Protein AF-A0A9W6T4C1-F1 (afdb_monomer)

Radius of gyration: 20.3 Å; Cα contacts (8 Å, |Δi|>4): 209; chains: 1; bounding box: 48×30×55 Å

Foldseek 3Di:
DDDDPFLLVDLCSLQPVLLLCLLQLVLVVNLVSLVRRPLVVCCVVWVLVSVLSVLVNVLSVPQDPPVQQVDVVVVVVSLVSLVVSLVSLVPGDTPPVSSSVSSSLSSCLQNQVLVSLLVRDPALVSSLSSNCSNVGVYLVCSVVSSVVSCVSHPQDDLQDDPSNLVVCVSVLVPVSSLVSVCVVPVVVSVVVVVVCVVVVSVVD

InterPro domains:
  IPR011502 Nucleoporin Nup85-like [PF07575] (3-202)
  IPR011502 Nucleoporin Nup85-like [PTHR13373] (4-198)

Sequence (204 aa):
MGTSEHPYENFLFWSTYMKKLILRGFFDQATSSLDQSNYNLLKDEDPILFHLIDDFKLLLQNYNISGFSKNNRDFLLWKQTMVKLRDAAVIAECKNKAIATELYELICIASGYSSKIHEHSSSWYECFLAEYLYGLPSPELIDEYIKKALVYYNNPTPETTWEAACLDLFQGKYLTMISTLEYLDPSISAFIAILVEASGLLDK

pLDDT: mean 91.16, std 9.76, range [44.0, 98.44]

Solvent-accessible surface area (backbone atoms only — not comparable to full-atom values): 11223 Å² total; per-residue (Å²): 132,86,80,54,96,35,53,65,77,33,65,60,42,45,71,46,53,44,44,54,24,61,38,68,67,36,39,70,58,44,44,51,50,50,67,73,21,54,52,71,64,27,56,80,78,30,48,64,49,32,49,53,52,51,55,52,41,54,53,46,74,65,60,49,71,80,52,29,60,75,35,61,66,61,40,51,54,52,42,52,52,38,42,52,51,37,61,50,52,75,75,54,88,45,80,60,53,70,57,53,51,40,51,43,52,48,36,37,35,63,39,36,39,60,73,50,37,56,74,71,37,91,46,41,67,43,29,22,46,30,44,35,74,29,62,59,54,44,80,90,46,48,67,57,35,47,54,57,22,49,73,81,28,80,75,66,59,87,86,78,47,73,62,32,35,50,52,25,52,77,70,67,36,54,69,62,24,40,55,54,36,34,76,76,38,53,70,62,21,54,55,48,51,52,51,41,46,76,67,56,69,70,83,113

Structure (mmCIF, N/CA/C/O backbone):
data_AF-A0A9W6T4C1-F1
#
_entry.id   AF-A0A9W6T4C1-F1
#
loop_
_atom_site.group_PDB
_atom_site.id
_atom_site.type_symbol
_atom_site.label_atom_id
_atom_site.label_alt_id
_atom_site.label_comp_id
_atom_site.label_asym_id
_atom_site.label_entity_id
_atom_site.label_seq_id
_atom_site.pdbx_PDB_ins_code
_atom_site.Cartn_x
_atom_site.Cartn_y
_atom_site.Cartn_z
_atom_site.occupancy
_atom_site.B_iso_or_equiv
_atom_site.auth_seq_id
_atom_site.auth_comp_id
_atom_site.auth_asym_id
_atom_site.auth_atom_id
_atom_site.pdbx_PDB_model_num
ATOM 1 N N . MET A 1 1 ? 3.728 -16.497 23.064 1.00 44.00 1 MET A N 1
ATOM 2 C CA . MET A 1 1 ? 2.875 -15.526 22.348 1.00 44.00 1 MET A CA 1
ATOM 3 C C . MET A 1 1 ? 1.482 -16.115 22.326 1.00 44.00 1 MET A C 1
ATOM 5 O O . MET A 1 1 ? 1.331 -17.207 21.799 1.00 44.00 1 MET A O 1
ATOM 9 N N . GLY A 1 2 ? 0.536 -15.496 23.033 1.00 45.59 2 GLY A N 1
ATOM 10 C CA . GLY A 1 2 ? -0.816 -16.035 23.174 1.00 45.59 2 GLY A CA 1
ATOM 11 C C . GLY A 1 2 ? -1.537 -16.004 21.833 1.00 45.59 2 GLY A C 1
ATOM 12 O O . GLY A 1 2 ? -1.602 -14.958 21.194 1.00 45.59 2 GLY A O 1
ATOM 13 N N . THR A 1 3 ? -2.027 -17.152 21.391 1.00 48.91 3 THR A N 1
ATOM 14 C CA . THR A 1 3 ? -3.010 -17.241 20.314 1.00 48.91 3 THR A CA 1
ATOM 15 C C . THR A 1 3 ? -4.316 -16.683 20.869 1.00 48.91 3 THR A C 1
ATOM 17 O O . THR A 1 3 ? -4.958 -17.358 21.673 1.00 48.91 3 THR A O 1
ATOM 20 N N . SER A 1 4 ? -4.669 -15.439 20.529 1.00 62.31 4 SER A N 1
ATOM 21 C CA . SER A 1 4 ? -6.034 -14.967 20.769 1.00 62.31 4 SER A CA 1
ATOM 22 C C . SER A 1 4 ? -6.994 -15.862 19.991 1.00 62.31 4 SER A C 1
ATOM 24 O O . SER A 1 4 ? -6.660 -16.350 18.907 1.00 62.31 4 SER A O 1
ATOM 26 N N . GLU A 1 5 ? -8.168 -16.109 20.559 1.00 77.19 5 GLU A N 1
ATOM 27 C CA . GLU A 1 5 ? -9.191 -16.951 19.933 1.00 77.19 5 GLU A CA 1
ATOM 28 C C . GLU A 1 5 ? -9.699 -16.316 18.625 1.00 77.19 5 GLU A C 1
ATOM 30 O O . GLU A 1 5 ? -10.114 -17.013 17.695 1.00 77.19 5 GLU A O 1
ATOM 35 N N . HIS A 1 6 ? -9.568 -14.988 18.511 1.00 85.75 6 HIS A N 1
ATOM 36 C CA . HIS A 1 6 ? -9.925 -14.214 17.329 1.00 85.75 6 HIS A CA 1
ATOM 37 C C . HIS A 1 6 ? -8.729 -13.414 16.786 1.00 85.75 6 HIS A C 1
ATOM 39 O O . HIS A 1 6 ? -8.103 -12.659 17.539 1.00 85.75 6 HIS A O 1
ATOM 45 N N . PRO A 1 7 ? -8.395 -13.525 15.482 1.00 90.06 7 PRO A N 1
ATOM 46 C CA . PRO A 1 7 ? -7.258 -12.818 14.893 1.00 90.06 7 PRO A CA 1
ATOM 47 C C . PRO A 1 7 ? -7.271 -11.297 15.091 1.00 90.06 7 PRO A C 1
ATOM 49 O O . PRO A 1 7 ? -6.203 -10.724 15.287 1.00 90.06 7 PRO A O 1
ATOM 52 N N . TYR A 1 8 ? -8.443 -10.644 15.097 1.00 92.31 8 TYR A N 1
ATOM 53 C CA . TYR A 1 8 ? -8.527 -9.185 15.260 1.00 92.31 8 TYR A CA 1
ATOM 54 C C . TYR A 1 8 ? -8.068 -8.705 16.645 1.00 92.31 8 TYR A C 1
ATOM 56 O O . TYR A 1 8 ? -7.686 -7.549 16.795 1.00 92.31 8 TYR A O 1
ATOM 64 N N . GLU A 1 9 ? -8.082 -9.560 17.664 1.00 92.00 9 GLU A N 1
ATOM 65 C CA . GLU A 1 9 ? -7.597 -9.203 19.002 1.00 92.00 9 GLU A CA 1
ATOM 66 C C . GLU A 1 9 ? -6.067 -9.213 19.077 1.00 92.00 9 GLU A C 1
ATOM 68 O O . GLU A 1 9 ? -5.467 -8.614 19.972 1.00 92.00 9 GLU A O 1
ATOM 73 N N . ASN A 1 10 ? -5.413 -9.892 18.132 1.00 93.00 10 ASN A N 1
ATOM 74 C CA . ASN A 1 10 ? -3.968 -9.987 18.098 1.00 93.00 10 ASN A CA 1
ATOM 75 C C . ASN A 1 10 ? -3.364 -8.704 17.523 1.00 93.00 10 ASN A C 1
ATOM 77 O O . ASN A 1 10 ? -3.57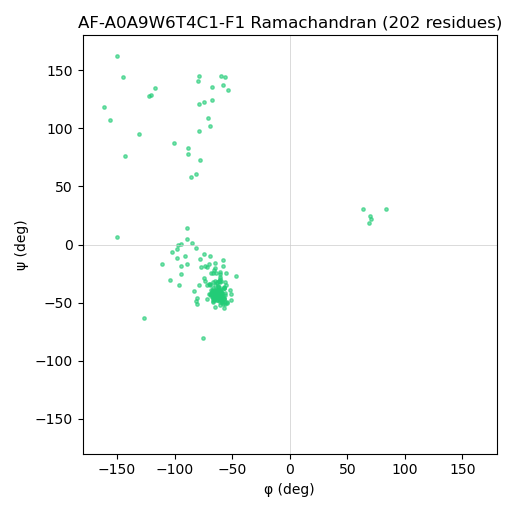1 -8.358 16.363 1.00 93.00 10 ASN A O 1
ATOM 81 N N . PHE A 1 11 ? -2.515 -8.042 18.302 1.00 92.00 11 PHE A N 1
ATOM 82 C CA . PHE A 1 11 ? -1.783 -6.860 17.856 1.00 92.00 11 PHE A CA 1
ATOM 83 C C . PHE A 1 11 ? -1.024 -7.068 16.531 1.00 92.00 11 PHE A C 1
ATOM 85 O O . PHE A 1 11 ? -1.017 -6.175 15.688 1.00 92.00 11 PHE A O 1
ATOM 92 N N . LEU A 1 12 ? -0.410 -8.240 16.315 1.00 93.94 12 LEU A N 1
ATOM 93 C CA . LEU A 1 12 ? 0.374 -8.541 15.105 1.00 93.94 12 LEU A CA 1
ATOM 94 C C . LEU A 1 12 ? -0.482 -8.647 13.839 1.00 93.94 12 LEU A C 1
ATOM 96 O O . LEU A 1 12 ? 0.033 -8.432 12.736 1.00 93.94 12 LEU A O 1
ATOM 100 N N . PHE A 1 13 ? -1.774 -8.955 13.989 1.00 96.44 13 PHE A N 1
ATOM 101 C CA . PHE A 1 13 ? -2.717 -8.950 12.876 1.00 96.44 13 PHE A CA 1
ATOM 102 C C . PHE A 1 13 ? -2.761 -7.558 12.246 1.00 96.44 13 PHE A C 1
ATOM 104 O O . PHE A 1 13 ? -2.554 -7.419 11.045 1.00 96.44 13 PHE A O 1
ATOM 111 N N . TRP A 1 14 ? -2.913 -6.516 13.061 1.00 96.69 14 TRP A N 1
ATOM 112 C CA . TRP A 1 14 ? -2.977 -5.141 12.578 1.00 96.69 14 TRP A CA 1
ATOM 113 C C . TRP A 1 14 ? -1.599 -4.555 12.285 1.00 96.69 14 TRP A C 1
ATOM 115 O O . TRP A 1 14 ? -1.356 -4.059 11.185 1.00 96.69 14 TRP A O 1
ATOM 125 N N . SER A 1 15 ? -0.682 -4.649 13.250 1.00 94.06 15 SER A N 1
ATOM 126 C CA . SER A 1 15 ? 0.587 -3.918 13.223 1.00 94.06 15 SER A CA 1
ATOM 127 C C . SER A 1 15 ? 1.587 -4.439 12.201 1.00 94.06 15 SER A C 1
ATOM 129 O O . SER A 1 15 ? 2.511 -3.717 11.838 1.00 94.06 15 SER A O 1
ATOM 131 N N . THR A 1 16 ? 1.419 -5.679 11.736 1.00 95.06 16 THR A N 1
ATOM 132 C CA . THR A 1 16 ? 2.327 -6.314 10.775 1.00 95.06 16 THR A CA 1
ATOM 133 C C . THR A 1 16 ? 1.566 -6.834 9.567 1.00 95.06 16 THR A C 1
ATOM 135 O O . THR A 1 16 ? 1.792 -6.374 8.449 1.00 95.06 16 THR A O 1
ATOM 138 N N . TYR A 1 17 ? 0.661 -7.792 9.776 1.00 97.19 17 TYR A N 1
ATOM 139 C CA . TYR A 1 17 ? 0.045 -8.530 8.677 1.00 97.19 17 TYR A CA 1
ATOM 140 C C . TYR A 1 17 ? -0.820 -7.627 7.788 1.00 97.19 17 TYR A C 1
ATOM 142 O O . TYR A 1 17 ? -0.555 -7.514 6.590 1.00 97.19 17 TYR A O 1
ATOM 150 N N . MET A 1 18 ? -1.775 -6.901 8.372 1.00 97.94 18 MET A N 1
ATOM 151 C CA . MET A 1 18 ? -2.634 -5.978 7.631 1.00 97.94 18 MET A CA 1
ATOM 152 C C . MET A 1 18 ? -1.826 -4.848 6.990 1.00 97.94 18 MET A C 1
ATOM 154 O O . MET A 1 18 ? -2.021 -4.580 5.807 1.00 97.94 18 MET A O 1
ATOM 158 N N . LYS A 1 19 ? -0.855 -4.244 7.695 1.00 96.69 19 LYS A N 1
ATOM 159 C CA . LYS A 1 19 ? -0.009 -3.183 7.110 1.00 96.69 19 LYS A CA 1
ATOM 160 C C . LYS A 1 19 ? 0.700 -3.653 5.843 1.00 96.69 19 LYS A C 1
ATOM 162 O O . LYS A 1 19 ? 0.701 -2.928 4.852 1.00 96.69 19 LYS A O 1
ATOM 167 N N . LYS A 1 20 ? 1.229 -4.882 5.827 1.00 97.12 20 LYS A N 1
ATOM 168 C CA . LYS A 1 20 ? 1.863 -5.454 4.629 1.00 97.12 20 LYS A CA 1
ATOM 169 C C . LYS A 1 20 ? 0.891 -5.674 3.480 1.00 97.12 20 LYS A C 1
ATOM 171 O O . LYS A 1 20 ? 1.255 -5.398 2.340 1.00 97.12 20 LYS A O 1
ATOM 176 N N . LEU A 1 21 ? -0.328 -6.137 3.751 1.00 98.00 21 LEU A N 1
ATOM 177 C CA . LEU A 1 21 ? -1.333 -6.290 2.698 1.00 98.00 21 LEU A CA 1
ATOM 178 C C . LEU A 1 21 ? -1.722 -4.935 2.098 1.00 98.00 21 LEU A C 1
ATOM 180 O O . LEU A 1 21 ? -1.741 -4.792 0.879 1.00 98.00 21 LEU A O 1
ATOM 184 N N . ILE A 1 22 ? -1.954 -3.929 2.946 1.00 97.81 22 ILE A N 1
ATOM 185 C CA . ILE A 1 22 ? -2.331 -2.580 2.512 1.00 97.81 22 ILE A CA 1
ATOM 186 C C . ILE A 1 22 ? -1.196 -1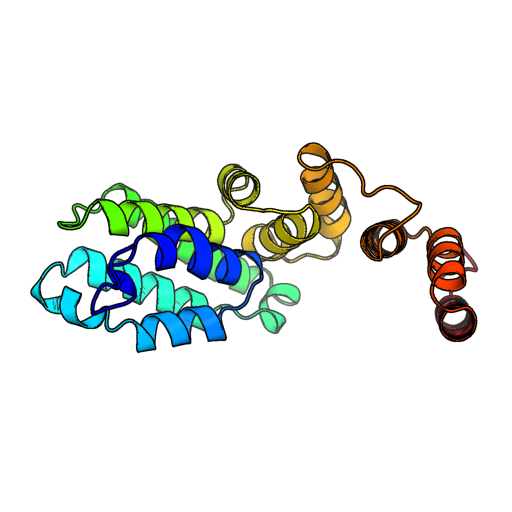.914 1.729 1.00 97.81 22 ILE A C 1
ATOM 188 O O . ILE A 1 22 ? -1.429 -1.427 0.627 1.00 97.81 22 ILE A O 1
ATOM 192 N N . LEU A 1 23 ? 0.046 -1.935 2.213 1.00 97.31 23 LEU A N 1
ATOM 193 C CA . LEU A 1 23 ? 1.175 -1.329 1.491 1.00 97.31 23 LEU A CA 1
ATOM 194 C C . LEU A 1 23 ? 1.410 -1.958 0.107 1.00 97.31 23 LEU A C 1
ATOM 196 O O . LEU A 1 23 ? 1.856 -1.277 -0.811 1.00 97.31 23 LEU A O 1
ATOM 200 N N . ARG A 1 24 ? 1.085 -3.246 -0.055 1.00 96.81 24 ARG A N 1
ATOM 201 C CA . ARG A 1 24 ? 1.288 -3.997 -1.305 1.00 96.81 24 ARG A CA 1
ATOM 202 C C . ARG A 1 24 ? 0.065 -4.033 -2.222 1.00 96.81 24 ARG A C 1
ATOM 204 O O . ARG A 1 24 ? 0.129 -4.660 -3.274 1.00 96.81 24 ARG A O 1
ATOM 211 N N . GLY A 1 25 ? -1.040 -3.395 -1.834 1.00 96.19 25 GLY A N 1
ATOM 212 C CA . GLY A 1 25 ? -2.280 -3.387 -2.616 1.00 96.19 25 GLY A CA 1
ATOM 213 C C . GLY A 1 25 ? -3.019 -4.731 -2.651 1.00 96.19 25 GLY A C 1
ATOM 214 O O . GLY A 1 25 ? -3.821 -4.973 -3.549 1.00 96.19 25 GLY A O 1
ATOM 215 N N . PHE A 1 26 ? -2.772 -5.617 -1.683 1.00 97.25 26 PHE A N 1
ATOM 216 C CA . PHE A 1 26 ? 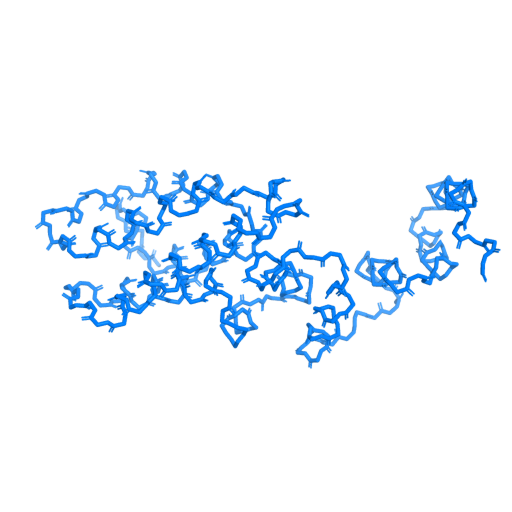-3.459 -6.906 -1.539 1.00 97.25 26 PHE A CA 1
ATOM 217 C C . PHE A 1 26 ? -4.817 -6.737 -0.843 1.00 97.25 26 PHE A C 1
ATOM 219 O O . PHE A 1 26 ? -5.053 -7.252 0.252 1.00 97.25 26 PHE A O 1
ATOM 226 N N . PHE A 1 27 ? -5.704 -5.959 -1.470 1.00 96.69 27 PHE A N 1
ATOM 227 C CA . PHE A 1 27 ? -6.997 -5.561 -0.905 1.00 96.69 27 PHE A CA 1
ATOM 228 C C . PHE A 1 27 ? -7.965 -6.733 -0.732 1.00 96.69 27 PHE A C 1
ATOM 230 O O . PHE A 1 27 ? -8.630 -6.828 0.300 1.00 96.69 27 PHE A O 1
ATOM 237 N N . ASP A 1 28 ? -7.996 -7.668 -1.679 1.00 96.75 28 ASP A N 1
ATOM 238 C CA . ASP A 1 28 ? -8.843 -8.862 -1.590 1.00 96.75 28 ASP A CA 1
ATOM 239 C C . ASP A 1 28 ? -8.430 -9.746 -0.409 1.00 96.75 28 ASP A C 1
ATOM 241 O O . ASP A 1 28 ? -9.269 -10.225 0.355 1.00 96.75 28 ASP A O 1
ATOM 245 N N . GLN A 1 29 ? -7.122 -9.915 -0.203 1.00 97.75 29 GLN A N 1
ATOM 246 C CA . GLN A 1 29 ? -6.586 -10.647 0.939 1.00 97.75 29 GLN A CA 1
ATOM 247 C C . GLN A 1 29 ? -6.859 -9.895 2.243 1.00 97.75 29 GLN A C 1
ATOM 249 O O . GLN A 1 29 ? -7.259 -10.514 3.221 1.00 97.75 29 GLN A O 1
ATOM 254 N N . ALA A 1 30 ? -6.684 -8.570 2.268 1.00 97.81 30 ALA A N 1
ATOM 255 C CA . ALA A 1 30 ? -6.933 -7.760 3.459 1.00 97.81 30 ALA A CA 1
ATOM 256 C C . ALA A 1 30 ? -8.401 -7.845 3.898 1.00 97.81 30 ALA A C 1
ATOM 258 O O . ALA A 1 30 ? -8.694 -8.071 5.070 1.00 97.81 30 ALA A O 1
ATOM 259 N N . THR A 1 31 ? -9.325 -7.714 2.949 1.00 97.56 31 THR A N 1
ATOM 260 C CA . THR A 1 31 ? -10.769 -7.758 3.206 1.00 97.56 31 THR A CA 1
ATOM 261 C C . THR A 1 31 ? -11.227 -9.162 3.599 1.00 97.56 31 THR A C 1
ATOM 263 O O . THR A 1 31 ? -11.936 -9.300 4.594 1.00 97.56 31 THR A O 1
ATOM 266 N N . SER A 1 32 ? -10.727 -10.203 2.926 1.00 97.19 32 SER A N 1
ATOM 267 C CA . SER A 1 32 ? -10.980 -11.603 3.301 1.00 97.19 32 SER A CA 1
ATOM 268 C C . SER A 1 32 ? -10.457 -11.934 4.701 1.00 97.19 32 SER A C 1
ATOM 270 O O . SER A 1 32 ? -11.120 -12.628 5.470 1.00 97.19 32 SER A O 1
ATOM 272 N N . SER A 1 33 ? -9.281 -11.422 5.063 1.00 96.88 33 SER A N 1
ATOM 273 C CA . SER A 1 33 ? -8.703 -11.624 6.393 1.00 96.88 33 SER A CA 1
ATOM 274 C C . SER A 1 33 ? -9.479 -10.896 7.484 1.00 96.88 33 SER A C 1
ATOM 276 O O . SER A 1 33 ? -9.606 -11.425 8.587 1.00 96.88 33 SER A O 1
ATOM 278 N N . LEU A 1 34 ? -10.046 -9.721 7.189 1.00 96.75 34 LEU A N 1
ATOM 279 C CA . LEU A 1 34 ? -10.992 -9.062 8.090 1.00 96.75 34 LEU A CA 1
ATOM 280 C C . LEU A 1 34 ? -12.249 -9.917 8.269 1.00 96.75 34 LEU A C 1
ATOM 282 O O . LEU A 1 34 ? -12.620 -10.187 9.407 1.00 96.75 34 LEU A O 1
ATOM 286 N N . ASP A 1 35 ? -12.846 -10.426 7.191 1.00 95.19 35 ASP A N 1
ATOM 287 C CA . ASP A 1 35 ? -14.016 -11.313 7.271 1.00 95.19 35 ASP A CA 1
ATOM 288 C C . ASP A 1 35 ? -13.766 -12.551 8.143 1.00 95.19 35 ASP A C 1
ATOM 290 O O . ASP A 1 35 ? -14.582 -12.898 8.996 1.00 95.19 35 ASP A O 1
ATOM 294 N N . GLN A 1 36 ? -12.601 -13.179 7.988 1.00 94.81 36 GLN A N 1
ATOM 295 C CA . GLN A 1 36 ? -12.212 -14.373 8.743 1.00 94.81 36 GLN A CA 1
ATOM 296 C C . GLN A 1 36 ? -11.756 -14.074 10.177 1.00 94.81 36 GLN A C 1
ATOM 298 O O . GLN A 1 36 ? -11.626 -14.993 10.986 1.00 94.81 36 GLN A O 1
ATOM 303 N N . SER A 1 37 ? -11.508 -12.806 10.515 1.00 93.81 37 SER A N 1
ATOM 304 C CA . SER A 1 37 ? -11.049 -12.423 11.851 1.00 93.81 37 SER A CA 1
ATOM 305 C C . SER A 1 37 ? -12.146 -12.501 12.915 1.00 93.81 37 SER A C 1
ATOM 307 O O . SER A 1 37 ? -11.810 -12.568 14.091 1.00 93.81 37 SER A O 1
ATOM 309 N N . ASN A 1 38 ? -13.426 -12.522 12.519 1.00 91.38 38 ASN A N 1
ATOM 310 C CA . ASN A 1 38 ? -14.600 -12.410 13.397 1.00 91.38 38 ASN A CA 1
ATOM 311 C C . ASN A 1 38 ? -14.731 -11.064 14.142 1.00 91.38 38 ASN A C 1
ATOM 313 O O . ASN A 1 38 ? -15.340 -11.013 15.209 1.00 91.38 38 ASN A O 1
ATOM 317 N N . TYR A 1 39 ? -14.259 -9.949 13.562 1.00 94.25 39 TYR A N 1
ATOM 318 C CA . TYR A 1 39 ? -14.442 -8.603 14.146 1.00 94.25 39 TYR A CA 1
ATOM 319 C C . TYR A 1 39 ? -15.915 -8.204 14.368 1.00 94.25 39 TYR A C 1
ATOM 321 O O . TYR A 1 39 ? -16.187 -7.254 15.095 1.00 94.25 39 TYR A O 1
ATOM 329 N N . ASN A 1 40 ? -16.874 -8.934 13.784 1.00 93.50 40 ASN A N 1
ATOM 330 C CA . ASN A 1 40 ? -18.313 -8.740 13.989 1.00 93.50 40 ASN A CA 1
ATOM 331 C C . ASN A 1 40 ? -18.745 -8.806 15.463 1.00 93.50 40 ASN A C 1
ATOM 333 O O . ASN A 1 40 ? -19.760 -8.210 15.812 1.00 93.50 40 ASN A O 1
ATOM 337 N N . LEU A 1 41 ? -17.984 -9.485 16.329 1.00 91.94 41 LEU A N 1
ATOM 338 C CA . LEU A 1 41 ? -18.232 -9.510 17.777 1.00 91.94 41 LEU A CA 1
ATOM 339 C C . LEU A 1 41 ? -18.157 -8.107 18.406 1.00 91.94 41 LEU A C 1
ATOM 341 O O . LEU A 1 41 ? -18.883 -7.801 19.350 1.00 91.94 41 LEU A O 1
ATOM 345 N N . LEU A 1 42 ? -17.367 -7.204 17.813 1.00 94.12 42 LEU A N 1
ATOM 346 C CA . LEU A 1 42 ? -17.275 -5.808 18.241 1.00 94.12 42 LEU A CA 1
ATOM 347 C C . LEU A 1 42 ? -18.582 -5.036 18.049 1.00 94.12 42 LEU A C 1
ATOM 349 O O . LEU A 1 42 ? -18.733 -3.971 18.636 1.00 94.12 42 LEU A O 1
ATOM 353 N N . LYS A 1 43 ? -19.538 -5.541 17.260 1.00 94.56 43 LYS A N 1
ATOM 354 C CA . LYS A 1 43 ? -20.807 -4.850 17.012 1.00 94.56 43 LYS A CA 1
ATOM 355 C C . LYS A 1 43 ? -21.573 -4.550 18.301 1.00 94.56 43 LYS A C 1
ATOM 357 O O . LYS A 1 43 ? -22.184 -3.490 18.398 1.00 94.56 43 LYS A O 1
ATOM 362 N N . ASP A 1 44 ? -21.508 -5.457 19.271 1.00 92.69 44 ASP A N 1
ATOM 363 C CA . ASP A 1 44 ? -22.152 -5.287 20.574 1.00 92.69 44 ASP A CA 1
ATOM 364 C C . ASP A 1 44 ? -21.168 -4.733 21.623 1.00 92.69 44 ASP A C 1
ATOM 366 O O . ASP A 1 44 ? -21.543 -3.930 22.483 1.00 92.69 44 ASP A O 1
ATOM 370 N N . GLU A 1 45 ? -19.891 -5.122 21.547 1.00 92.44 45 GLU A N 1
ATOM 371 C CA . GLU A 1 45 ? -18.880 -4.760 22.546 1.00 92.44 45 GLU A CA 1
ATOM 372 C C . GLU A 1 45 ? -18.316 -3.346 22.364 1.00 92.44 45 GLU A C 1
ATOM 374 O O . GLU A 1 45 ? -18.235 -2.589 23.336 1.00 92.44 45 GLU A O 1
ATOM 379 N N . ASP A 1 46 ? -17.954 -2.966 21.140 1.00 95.50 46 ASP A N 1
ATOM 380 C CA . ASP A 1 46 ? -17.376 -1.670 20.766 1.00 95.50 46 ASP A CA 1
ATOM 381 C C . ASP A 1 46 ? -17.910 -1.220 19.387 1.00 95.50 46 ASP A C 1
ATOM 383 O O . ASP A 1 46 ? -17.206 -1.310 18.374 1.00 95.50 46 ASP A O 1
ATOM 387 N N . PRO A 1 47 ? -19.171 -0.738 19.325 1.00 96.62 47 PRO A N 1
ATOM 388 C CA . PRO A 1 47 ? -19.843 -0.445 18.058 1.00 96.62 47 PRO A CA 1
ATOM 389 C C . PRO A 1 47 ? -19.115 0.605 17.210 1.00 96.62 47 PRO A C 1
ATOM 391 O O . PRO A 1 47 ? -19.163 0.561 15.984 1.00 96.62 47 PRO A O 1
ATOM 394 N N . ILE A 1 48 ? -18.426 1.552 17.858 1.00 97.12 48 ILE A N 1
ATOM 395 C CA . ILE A 1 48 ? -17.665 2.605 17.176 1.00 97.12 48 ILE A CA 1
ATOM 396 C C . ILE A 1 48 ? -16.490 1.982 16.422 1.00 97.12 48 ILE A C 1
ATOM 398 O O . ILE A 1 48 ? -16.314 2.244 15.233 1.00 97.12 48 ILE A O 1
ATOM 402 N N . LEU A 1 49 ? -15.720 1.117 17.090 1.00 96.69 49 LEU A N 1
ATOM 403 C CA . LEU A 1 49 ? -14.612 0.412 16.455 1.00 96.69 49 LEU A CA 1
ATOM 404 C C . LEU A 1 49 ? -15.101 -0.519 15.340 1.00 96.69 49 LEU A C 1
ATOM 406 O O . LEU A 1 49 ? -14.487 -0.563 14.277 1.00 96.69 49 LEU A O 1
ATOM 410 N N . PHE A 1 50 ? -16.219 -1.220 15.555 1.00 97.75 50 PHE A N 1
ATOM 411 C CA . PHE A 1 50 ? -16.845 -2.047 14.523 1.00 97.75 50 PHE A CA 1
ATOM 412 C C . PHE A 1 50 ? -17.136 -1.240 13.250 1.00 97.75 50 PHE A C 1
ATOM 414 O O . PHE A 1 50 ? -16.714 -1.643 12.168 1.00 97.75 50 PHE A O 1
ATOM 421 N N . HIS A 1 51 ? -17.792 -0.082 13.377 1.00 97.75 51 HIS A N 1
ATOM 422 C CA . HIS A 1 51 ? -18.108 0.769 12.229 1.00 97.75 51 HIS A CA 1
ATOM 423 C C . HIS A 1 51 ? -16.859 1.309 11.530 1.00 97.75 51 HIS A C 1
ATOM 425 O O . HIS A 1 51 ? -16.813 1.306 10.306 1.00 97.75 51 HIS A O 1
ATOM 431 N N . LEU A 1 52 ? -15.815 1.690 12.274 1.00 97.88 52 LEU A N 1
ATOM 432 C CA . LEU A 1 52 ? -14.551 2.115 11.664 1.00 97.88 52 LEU A CA 1
ATOM 433 C C . LEU A 1 52 ? -13.890 0.998 10.848 1.00 97.88 52 LEU A C 1
ATOM 435 O O . LEU A 1 52 ? -13.377 1.261 9.760 1.00 97.88 52 LEU A O 1
ATOM 439 N N . ILE A 1 53 ? -13.889 -0.238 11.359 1.00 97.88 53 ILE A N 1
ATOM 440 C CA . ILE A 1 53 ? -13.344 -1.394 10.633 1.00 97.88 53 ILE A CA 1
ATOM 441 C C . ILE A 1 53 ? -14.180 -1.669 9.380 1.00 97.88 53 ILE A C 1
ATOM 443 O O . ILE A 1 53 ? -13.612 -1.916 8.316 1.00 97.88 53 ILE A O 1
ATOM 447 N N . ASP A 1 54 ? -15.507 -1.608 9.493 1.00 97.88 54 ASP A N 1
ATOM 448 C CA . ASP A 1 54 ? -16.425 -1.889 8.389 1.00 97.88 54 ASP A CA 1
ATOM 449 C C . ASP A 1 54 ? -16.329 -0.837 7.273 1.00 97.88 54 ASP A C 1
ATOM 451 O O . ASP A 1 54 ? -16.171 -1.187 6.102 1.00 97.88 54 ASP A O 1
ATOM 455 N N . ASP A 1 55 ? -16.294 0.449 7.632 1.00 98.31 55 ASP A N 1
ATOM 456 C CA . ASP A 1 55 ? -16.096 1.556 6.692 1.00 98.31 55 ASP A CA 1
ATOM 457 C C . ASP A 1 55 ? -14.726 1.465 6.006 1.00 98.31 55 ASP A C 1
ATOM 459 O O . ASP A 1 55 ? -14.614 1.636 4.787 1.00 98.31 55 ASP A O 1
ATOM 463 N N . PHE A 1 56 ? -13.670 1.155 6.769 1.00 98.44 56 PHE A N 1
ATOM 464 C CA . PHE A 1 56 ? -12.334 0.950 6.212 1.00 98.44 56 PHE A CA 1
ATOM 465 C C . PHE A 1 56 ? -12.331 -0.202 5.208 1.00 98.44 56 PHE A C 1
ATOM 467 O O . PHE A 1 56 ? -11.877 -0.038 4.074 1.00 98.44 56 PHE A O 1
ATOM 474 N N . LYS A 1 57 ? -12.895 -1.351 5.590 1.00 98.31 57 LYS A N 1
ATOM 475 C CA . LYS A 1 57 ? -13.018 -2.530 4.730 1.00 98.31 57 LYS A CA 1
ATOM 476 C C . LYS A 1 57 ? -13.782 -2.212 3.444 1.00 98.31 57 LYS A C 1
ATOM 478 O O . LYS A 1 57 ? -13.307 -2.568 2.367 1.00 98.31 57 LYS A O 1
ATOM 483 N N . LEU A 1 58 ? -14.917 -1.518 3.536 1.00 98.06 58 LEU A N 1
ATOM 484 C CA . LEU A 1 58 ? -15.719 -1.115 2.379 1.00 98.06 58 LEU A CA 1
ATOM 485 C C . LEU A 1 58 ? -14.902 -0.249 1.409 1.00 98.06 58 LEU A C 1
ATOM 487 O O . LEU A 1 58 ? -14.979 -0.424 0.192 1.00 98.06 58 LEU A O 1
ATOM 491 N N . LEU A 1 59 ? -14.091 0.679 1.923 1.00 98.00 59 LEU A N 1
ATOM 492 C CA . LEU A 1 59 ? -13.222 1.495 1.077 1.00 98.00 59 LEU A CA 1
ATOM 493 C C . LEU A 1 59 ? -12.128 0.675 0.393 1.00 98.00 59 LEU A C 1
ATOM 495 O O . LEU A 1 59 ? -11.833 0.944 -0.771 1.00 98.00 59 LEU A O 1
ATOM 499 N N . LEU A 1 60 ? -11.555 -0.325 1.067 1.00 97.69 60 LEU A N 1
ATOM 500 C CA . LEU A 1 60 ? -10.584 -1.231 0.447 1.00 97.69 60 LEU A CA 1
ATOM 501 C C . LEU A 1 60 ? -11.219 -2.057 -0.679 1.00 97.69 60 LEU A C 1
ATOM 503 O O . LEU A 1 60 ? -10.639 -2.155 -1.755 1.00 97.69 60 LEU A O 1
ATOM 507 N N . GLN A 1 61 ? -12.426 -2.592 -0.464 1.00 97.00 61 GLN A N 1
ATOM 508 C CA . GLN A 1 61 ? -13.168 -3.353 -1.482 1.00 97.00 61 GLN A CA 1
ATOM 509 C C . GLN A 1 61 ? -13.487 -2.518 -2.727 1.00 97.00 61 GLN A C 1
ATOM 511 O O . GLN A 1 61 ? -13.538 -3.037 -3.838 1.00 97.00 61 GLN A O 1
ATOM 516 N N . ASN A 1 62 ? -13.688 -1.213 -2.545 1.00 95.50 62 ASN A N 1
ATOM 517 C CA . ASN A 1 62 ? -14.013 -0.286 -3.624 1.00 95.50 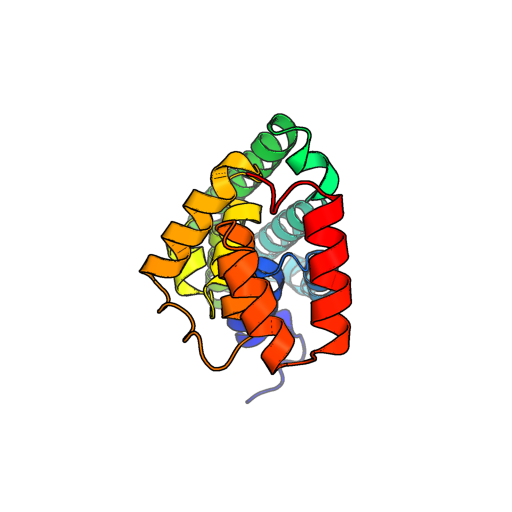62 ASN A CA 1
ATOM 518 C C . ASN A 1 62 ? -12.778 0.326 -4.306 1.00 95.50 62 ASN A C 1
ATOM 520 O O . ASN A 1 62 ? -12.928 1.201 -5.165 1.00 95.50 62 ASN A O 1
ATOM 524 N N . TYR A 1 63 ? -11.560 -0.094 -3.948 1.00 95.25 63 TYR A N 1
ATOM 525 C CA . TYR A 1 63 ? -10.357 0.393 -4.614 1.00 95.25 63 TYR A CA 1
ATOM 526 C C . TYR A 1 63 ? -10.263 -0.180 -6.038 1.00 95.25 63 TYR A C 1
ATOM 528 O O . TYR A 1 63 ? -9.965 -1.356 -6.241 1.00 95.25 63 TYR A O 1
ATOM 536 N N . ASN A 1 64 ? -10.470 0.659 -7.056 1.00 91.88 64 ASN A N 1
ATOM 537 C CA . ASN A 1 64 ? -10.429 0.236 -8.455 1.00 91.88 64 ASN A CA 1
ATOM 538 C C . ASN A 1 64 ? -9.090 0.592 -9.116 1.00 91.88 64 ASN A C 1
ATOM 540 O O . ASN A 1 64 ? -8.980 1.622 -9.782 1.00 91.88 64 ASN A O 1
ATOM 544 N N . ILE A 1 65 ? -8.095 -0.296 -9.002 1.00 84.81 65 ILE A N 1
ATOM 545 C CA . ILE A 1 65 ? -6.747 -0.110 -9.582 1.00 84.81 65 ILE A CA 1
ATOM 546 C C . ILE A 1 65 ? -6.821 0.264 -11.075 1.00 84.81 65 ILE A C 1
ATOM 548 O O . ILE A 1 65 ? -6.184 1.213 -11.535 1.00 84.81 65 ILE A O 1
ATOM 552 N N . SER A 1 66 ? -7.626 -0.472 -11.846 1.00 82.06 66 SER A N 1
ATOM 553 C CA . SER A 1 66 ? -7.708 -0.312 -13.305 1.00 82.06 66 SER A CA 1
ATOM 554 C C . SER A 1 66 ? -8.466 0.944 -13.752 1.00 82.06 66 SER A C 1
ATOM 556 O O . SER A 1 66 ? -8.207 1.474 -14.834 1.00 82.06 66 SER A O 1
ATOM 558 N N . GLY A 1 67 ? -9.417 1.403 -12.936 1.00 86.62 67 GLY A N 1
ATOM 559 C CA . GLY A 1 67 ? -10.215 2.597 -13.193 1.00 86.62 67 GLY A CA 1
ATOM 560 C C . GLY A 1 67 ? -9.497 3.869 -12.759 1.00 86.62 67 GLY A C 1
ATOM 561 O O . GLY A 1 67 ? -9.514 4.857 -13.488 1.00 86.62 67 GLY A O 1
ATOM 562 N N . PHE A 1 68 ? -8.814 3.835 -11.616 1.00 90.31 68 PHE A N 1
ATOM 563 C CA . PHE A 1 68 ? -8.149 5.001 -11.036 1.00 90.31 68 PHE A CA 1
ATOM 564 C C . PHE A 1 68 ? -6.973 5.507 -11.870 1.00 90.31 68 PHE A C 1
ATOM 566 O O . PHE A 1 68 ? -6.793 6.715 -11.958 1.00 90.31 68 PHE A O 1
ATOM 573 N N . SER A 1 69 ? -6.250 4.622 -12.562 1.00 78.50 69 SER A N 1
ATOM 574 C CA . SER A 1 69 ? -5.193 5.021 -13.506 1.00 78.50 69 SER A CA 1
ATOM 575 C C . SER A 1 69 ? -5.717 5.690 -14.785 1.00 78.50 69 SER A C 1
ATOM 577 O O . SER A 1 69 ? -4.957 6.334 -15.503 1.00 78.50 69 SER A O 1
ATOM 579 N N . LYS A 1 70 ? -7.014 5.548 -15.092 1.00 83.88 70 LYS A N 1
ATOM 580 C CA . LYS A 1 70 ? -7.660 6.138 -16.280 1.00 83.88 70 LYS A CA 1
ATOM 581 C C . LYS A 1 70 ? -8.505 7.362 -15.943 1.00 83.88 70 LYS A C 1
ATOM 583 O O . LYS A 1 70 ? -8.662 8.247 -16.780 1.00 83.88 70 LYS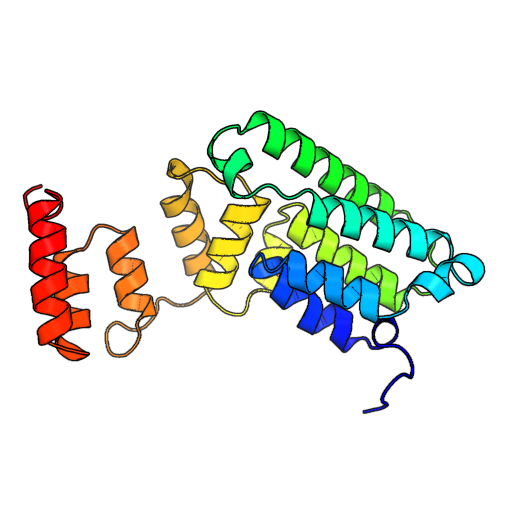 A O 1
ATOM 588 N N . ASN A 1 71 ? -9.080 7.396 -14.742 1.00 85.81 71 ASN A N 1
ATOM 589 C CA . ASN A 1 71 ? -9.949 8.465 -14.275 1.00 85.81 71 ASN A CA 1
ATOM 590 C C . ASN A 1 71 ? -9.529 8.945 -12.881 1.00 85.81 71 ASN A C 1
ATOM 592 O O . ASN A 1 71 ? -9.996 8.450 -11.852 1.00 85.81 71 ASN A O 1
ATOM 596 N N . ASN A 1 72 ? -8.721 10.004 -12.862 1.00 87.50 72 ASN A N 1
ATOM 597 C CA . ASN A 1 72 ? -8.253 10.625 -11.625 1.00 87.50 72 ASN A CA 1
ATOM 598 C C . ASN A 1 72 ? -9.399 11.162 -10.755 1.00 87.50 72 ASN A C 1
ATOM 600 O O . ASN A 1 72 ? -9.233 11.290 -9.545 1.00 87.50 72 ASN A O 1
ATOM 604 N N . ARG A 1 73 ? -10.572 11.476 -11.323 1.00 92.44 73 ARG A N 1
ATOM 605 C CA . ARG A 1 73 ? -11.703 11.997 -10.543 1.00 92.44 73 ARG A CA 1
ATOM 606 C C . ARG A 1 73 ? -12.245 10.955 -9.569 1.00 92.44 73 ARG A C 1
ATOM 608 O O . ARG A 1 73 ? -12.501 11.293 -8.416 1.00 92.44 73 ARG A O 1
ATOM 615 N N . ASP A 1 74 ? -12.395 9.714 -10.019 1.00 92.88 74 ASP A N 1
ATOM 616 C CA . ASP A 1 74 ? -12.925 8.633 -9.183 1.00 92.88 74 ASP A CA 1
ATOM 617 C C . ASP A 1 74 ? -11.932 8.288 -8.069 1.00 92.88 74 ASP A C 1
ATOM 619 O O . ASP A 1 74 ? -12.328 8.130 -6.913 1.00 92.88 74 ASP A O 1
ATOM 623 N N . PHE A 1 75 ? -10.633 8.298 -8.388 1.00 95.50 75 PHE A N 1
ATOM 624 C CA . PHE A 1 75 ? -9.575 8.176 -7.388 1.00 95.50 75 PHE A CA 1
ATOM 625 C C . PHE A 1 75 ? -9.645 9.291 -6.339 1.00 95.50 75 PHE A C 1
ATOM 627 O O . PHE A 1 75 ? -9.599 9.022 -5.141 1.00 95.50 75 PHE A O 1
ATOM 634 N N . LEU A 1 76 ? -9.788 10.551 -6.764 1.00 95.75 76 LEU A N 1
ATOM 635 C CA . LEU A 1 76 ? -9.872 11.684 -5.841 1.00 95.75 76 LEU A CA 1
ATOM 636 C C . LEU A 1 76 ? -11.096 11.587 -4.921 1.00 95.75 76 LEU A C 1
ATOM 638 O O . LEU A 1 76 ? -10.988 11.928 -3.746 1.00 95.75 76 LEU A O 1
ATOM 642 N N . LEU A 1 77 ? -12.237 11.096 -5.414 1.00 96.12 77 LEU A N 1
ATOM 643 C CA . LEU A 1 77 ? -13.428 10.852 -4.590 1.00 96.12 77 LEU A CA 1
ATOM 644 C C . LEU A 1 77 ? -13.200 9.733 -3.566 1.00 96.12 77 LEU A C 1
ATOM 646 O O . LEU A 1 77 ? -13.546 9.889 -2.390 1.00 96.12 77 LEU A O 1
ATOM 650 N N . TRP A 1 78 ? -12.581 8.631 -3.990 1.00 97.38 78 TRP A N 1
ATOM 651 C CA . TRP A 1 78 ? -12.194 7.547 -3.090 1.00 97.38 78 TRP A CA 1
ATOM 652 C C . TRP A 1 78 ? -11.237 8.055 -2.000 1.00 97.38 78 TRP A C 1
ATOM 654 O O . TRP A 1 78 ? -11.508 7.899 -0.808 1.00 97.38 78 TRP A O 1
ATOM 664 N N . LYS A 1 79 ? -10.185 8.781 -2.397 1.00 97.25 79 LYS A N 1
ATOM 665 C CA . LYS A 1 79 ? -9.181 9.347 -1.489 1.00 97.25 79 LYS A CA 1
ATOM 666 C C . LYS A 1 79 ? -9.786 10.353 -0.513 1.00 97.25 79 LYS A C 1
ATOM 668 O O . LYS A 1 79 ? -9.465 10.324 0.670 1.00 97.25 79 LYS A O 1
ATOM 673 N N . GLN A 1 80 ? -10.697 11.215 -0.968 1.00 97.75 80 GLN A N 1
ATOM 674 C CA . GLN A 1 80 ? -11.427 12.130 -0.084 1.00 97.75 80 GLN A CA 1
ATOM 675 C C . GLN A 1 80 ? -12.246 11.377 0.966 1.00 97.75 80 GLN A C 1
ATOM 677 O O . GLN A 1 80 ? -12.292 11.802 2.118 1.00 97.75 80 GLN A O 1
ATOM 682 N N . THR A 1 81 ? -12.879 10.265 0.593 1.00 98.06 81 THR A N 1
ATOM 683 C CA . THR A 1 81 ? -13.637 9.437 1.542 1.00 98.06 81 THR A CA 1
ATOM 684 C C . THR A 1 81 ? -12.711 8.761 2.555 1.00 98.06 81 THR A C 1
ATOM 686 O O . THR A 1 81 ? -12.999 8.793 3.748 1.00 98.06 81 THR A O 1
ATOM 689 N N . MET A 1 82 ? -11.552 8.262 2.117 1.00 98.19 82 MET A N 1
ATOM 690 C CA . MET A 1 82 ? -10.526 7.713 3.013 1.00 98.19 82 MET A CA 1
ATOM 691 C C . MET A 1 82 ? -9.970 8.764 3.988 1.00 98.19 82 MET A C 1
ATOM 693 O O . MET A 1 82 ? -9.788 8.487 5.171 1.00 98.19 82 MET A O 1
ATOM 697 N N . VAL A 1 83 ? -9.754 10.000 3.528 1.00 98.00 83 VAL A N 1
ATOM 698 C CA . VAL A 1 83 ? -9.339 11.121 4.389 1.00 98.00 83 VAL A CA 1
ATOM 699 C C . VAL A 1 83 ? -10.418 11.468 5.418 1.00 98.00 83 VAL A C 1
ATOM 701 O O . VAL A 1 83 ? -10.096 11.663 6.585 1.00 98.00 83 VAL A O 1
ATOM 704 N N . LYS A 1 84 ? -11.698 11.484 5.031 1.00 98.19 84 LYS A N 1
ATOM 705 C CA . LYS A 1 84 ? -12.800 11.693 5.986 1.00 98.19 84 LYS A CA 1
ATOM 706 C C . LYS A 1 84 ? -12.850 10.594 7.045 1.00 98.19 84 LYS A C 1
ATOM 708 O O . LYS A 1 84 ? -13.054 10.904 8.215 1.00 98.19 84 LYS A O 1
ATOM 713 N N . LEU A 1 85 ? -12.638 9.337 6.649 1.00 98.31 85 LEU A N 1
ATOM 714 C CA . LEU A 1 85 ? -12.563 8.220 7.589 1.00 98.31 85 LEU A CA 1
ATOM 715 C C . LEU A 1 85 ? -11.382 8.381 8.554 1.00 98.31 85 LEU A C 1
ATOM 717 O O . LEU A 1 85 ? -11.545 8.179 9.753 1.00 98.31 85 LEU A O 1
ATOM 721 N N . ARG A 1 86 ? -10.214 8.807 8.057 1.00 97.94 86 ARG A N 1
ATOM 722 C CA . ARG A 1 86 ? -9.055 9.131 8.901 1.00 97.94 86 ARG A CA 1
ATOM 723 C C . ARG A 1 86 ? -9.411 10.181 9.945 1.00 97.94 86 ARG A C 1
ATOM 725 O O . ARG A 1 86 ? -9.149 9.975 11.124 1.00 97.94 86 ARG A O 1
ATOM 732 N N . ASP A 1 87 ? -10.004 11.289 9.514 1.00 97.44 87 ASP A N 1
ATOM 733 C CA . ASP A 1 87 ? -10.335 12.404 10.398 1.00 97.44 87 ASP A CA 1
ATOM 734 C C . ASP A 1 87 ? -11.391 11.991 11.444 1.00 97.44 87 ASP A C 1
ATOM 736 O O . ASP A 1 87 ? -11.298 12.394 12.603 1.00 97.44 87 ASP A O 1
ATOM 740 N N . ALA A 1 88 ? -12.339 11.121 11.073 1.00 96.81 88 ALA A N 1
ATOM 741 C CA . ALA A 1 88 ? -13.291 10.518 12.005 1.00 96.81 88 ALA A CA 1
ATOM 742 C C . ALA A 1 88 ? -12.612 9.569 13.011 1.00 96.81 88 ALA A C 1
ATOM 744 O O . ALA A 1 88 ? -12.928 9.609 14.199 1.00 96.81 88 ALA A O 1
ATOM 745 N N . ALA A 1 89 ? -11.651 8.757 12.565 1.00 96.44 89 ALA A N 1
ATOM 746 C CA . ALA A 1 89 ? -10.917 7.827 13.420 1.00 96.44 89 ALA A CA 1
ATOM 747 C C . ALA A 1 89 ? -10.062 8.541 14.486 1.00 96.44 89 ALA A C 1
ATOM 749 O O . ALA A 1 89 ? -9.928 8.020 15.590 1.00 96.44 89 ALA A O 1
ATOM 750 N N . VAL A 1 90 ? -9.537 9.745 14.205 1.00 94.50 90 VAL A N 1
ATOM 751 C CA . VAL A 1 90 ? -8.770 10.549 15.186 1.00 94.50 90 VAL A CA 1
ATOM 752 C C . VAL A 1 90 ? -9.595 10.889 16.426 1.00 94.50 90 VAL A C 1
ATOM 754 O O . VAL A 1 90 ? -9.072 10.892 17.538 1.00 94.50 90 VAL A O 1
ATOM 757 N N . ILE A 1 91 ? -10.871 11.223 16.232 1.00 94.31 91 ILE A N 1
ATOM 758 C CA . ILE A 1 91 ? -11.761 11.700 17.299 1.00 94.31 91 ILE A CA 1
ATOM 759 C C . ILE A 1 91 ? -12.644 10.588 17.878 1.00 94.31 91 ILE A C 1
ATOM 761 O O . ILE A 1 91 ? -13.459 10.848 18.760 1.00 94.31 91 ILE A O 1
ATOM 765 N N . ALA A 1 92 ? -12.517 9.361 17.373 1.00 93.19 92 ALA A N 1
ATOM 766 C CA . ALA A 1 92 ? -13.349 8.243 17.779 1.00 93.19 92 ALA A CA 1
ATOM 767 C C . ALA A 1 92 ? -12.955 7.718 19.167 1.00 93.19 92 ALA A C 1
ATOM 769 O O . ALA A 1 92 ? -11.835 7.258 19.398 1.00 93.19 92 ALA A O 1
ATOM 770 N N . GLU A 1 93 ? -13.912 7.710 20.092 1.00 94.00 93 GLU A N 1
ATOM 771 C CA . GLU A 1 93 ? -13.724 7.175 21.442 1.00 94.00 93 GLU A CA 1
ATOM 772 C C . GLU A 1 93 ? -14.034 5.672 21.489 1.00 94.00 93 GLU A C 1
ATOM 774 O O . GLU A 1 93 ? -15.093 5.244 21.943 1.00 94.00 93 GLU A O 1
ATOM 779 N N . CYS A 1 94 ? -13.096 4.856 21.006 1.00 94.06 94 CYS A N 1
ATOM 780 C CA . CYS A 1 94 ? -13.214 3.395 21.049 1.00 94.06 94 CYS A CA 1
ATOM 781 C C . CYS A 1 94 ? -12.875 2.848 22.446 1.00 94.06 94 CYS A C 1
ATOM 783 O O . CYS A 1 94 ? -11.955 3.335 23.117 1.00 94.06 94 CYS A O 1
ATOM 785 N N . LYS A 1 95 ? -13.562 1.780 22.871 1.00 93.06 95 LYS A N 1
ATOM 786 C CA . LYS A 1 95 ? -13.230 1.061 24.113 1.00 93.06 95 LYS A CA 1
ATOM 787 C C . LYS A 1 95 ? -11.890 0.343 23.973 1.00 93.06 95 LYS A C 1
ATOM 789 O O . LYS A 1 95 ? -11.046 0.437 24.867 1.00 93.06 95 LYS A O 1
ATOM 794 N N . ASN A 1 96 ? -11.660 -0.331 22.845 1.00 91.38 96 ASN A N 1
ATOM 795 C CA . ASN A 1 96 ? -10.388 -0.990 22.560 1.00 91.38 96 ASN A CA 1
ATOM 796 C C . ASN A 1 96 ? -9.405 -0.032 21.865 1.00 91.38 96 ASN A C 1
ATOM 798 O O . ASN A 1 96 ? -9.236 -0.030 20.644 1.00 91.38 96 ASN A O 1
ATOM 802 N N . LYS A 1 97 ? -8.722 0.783 22.676 1.00 93.00 97 LYS A N 1
ATOM 803 C CA . LYS A 1 97 ? -7.769 1.803 22.200 1.00 93.00 97 LYS A CA 1
ATOM 804 C C . LYS A 1 97 ? -6.573 1.232 21.436 1.00 93.00 97 LYS A C 1
ATOM 806 O O . LYS A 1 97 ? -6.052 1.902 20.549 1.00 93.00 97 LY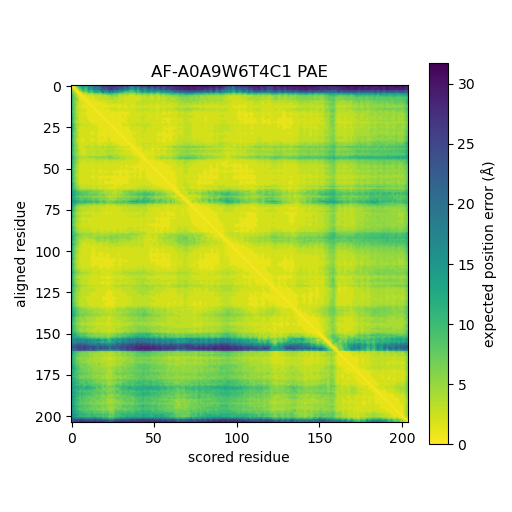S A O 1
ATOM 811 N N . ALA A 1 98 ? -6.127 0.024 21.776 1.00 92.44 98 ALA A N 1
ATOM 812 C CA . ALA A 1 98 ? -4.977 -0.600 21.125 1.00 92.44 98 ALA A CA 1
ATOM 813 C C . ALA A 1 98 ? -5.278 -0.923 19.655 1.00 92.44 98 ALA A C 1
ATOM 815 O O . ALA A 1 98 ? -4.531 -0.511 18.771 1.00 92.44 98 ALA A O 1
ATOM 816 N N . ILE A 1 99 ? -6.411 -1.582 19.390 1.00 94.12 99 ILE A N 1
ATOM 817 C CA . ILE A 1 99 ? -6.844 -1.885 18.020 1.00 94.12 99 ILE A CA 1
ATOM 818 C C . ILE A 1 99 ? -7.173 -0.598 17.265 1.00 94.12 99 ILE A C 1
ATOM 820 O O . ILE A 1 99 ? -6.746 -0.440 16.126 1.00 94.12 99 ILE A O 1
ATOM 824 N N . ALA A 1 100 ? -7.870 0.346 17.905 1.00 95.94 100 ALA A N 1
ATOM 825 C CA . ALA A 1 100 ? -8.198 1.630 17.288 1.00 95.94 100 ALA A CA 1
ATOM 826 C C . ALA A 1 100 ? -6.945 2.396 16.824 1.00 95.94 100 ALA A C 1
ATOM 828 O O . ALA A 1 100 ? -6.953 2.997 15.752 1.00 95.94 100 ALA A O 1
ATOM 829 N N . THR A 1 101 ? -5.852 2.325 17.591 1.00 96.31 101 THR A N 1
ATOM 830 C CA . THR A 1 101 ? -4.574 2.961 17.236 1.00 96.31 101 THR A CA 1
ATOM 831 C C . THR A 1 101 ? -3.958 2.312 15.996 1.00 96.31 101 THR A C 1
ATOM 833 O O . THR A 1 101 ? -3.574 3.012 15.063 1.00 96.31 101 THR A O 1
ATOM 836 N N . GLU A 1 102 ? -3.909 0.980 15.932 1.00 96.44 102 GLU A N 1
ATOM 837 C CA . GLU A 1 102 ? -3.359 0.286 14.759 1.00 96.44 102 GLU A CA 1
ATOM 838 C C . GLU A 1 102 ? -4.245 0.426 13.513 1.00 96.44 102 GLU A C 1
ATOM 840 O O . GLU A 1 102 ? -3.737 0.555 12.398 1.00 96.44 102 GLU A O 1
ATOM 845 N N . LEU A 1 103 ? -5.568 0.456 13.688 1.00 97.56 103 LEU A N 1
ATOM 846 C CA . LEU A 1 103 ? -6.507 0.753 12.610 1.00 97.56 103 LEU A CA 1
ATOM 847 C C . LEU A 1 103 ? -6.306 2.177 12.080 1.00 97.56 103 LEU A C 1
ATOM 849 O O . LEU A 1 103 ? -6.278 2.387 10.870 1.00 97.56 103 LEU A O 1
ATOM 853 N N . TYR A 1 104 ? -6.114 3.150 12.970 1.00 97.88 104 TYR A N 1
ATOM 854 C CA . TYR A 1 104 ? -5.819 4.524 12.581 1.00 97.88 104 TYR A CA 1
ATOM 855 C C . TYR A 1 104 ? -4.528 4.626 11.754 1.00 97.88 104 TYR A C 1
ATOM 857 O O . TYR A 1 104 ? -4.505 5.323 10.738 1.00 97.88 104 TYR A O 1
ATOM 865 N N . GLU A 1 105 ? -3.476 3.892 12.125 1.00 97.69 105 GLU A N 1
ATOM 866 C CA . GLU A 1 105 ? -2.238 3.813 11.338 1.00 97.69 105 GLU A CA 1
ATOM 867 C C . GLU A 1 105 ? -2.493 3.260 9.923 1.00 97.69 105 GLU A C 1
ATOM 869 O O . GLU A 1 105 ? -2.008 3.827 8.941 1.00 97.69 105 GLU A O 1
ATOM 874 N N . LEU A 1 106 ? -3.304 2.204 9.792 1.00 98.06 106 LEU A N 1
ATOM 875 C CA . LEU A 1 106 ? -3.697 1.645 8.491 1.00 98.06 106 LEU A CA 1
ATOM 876 C C . LEU A 1 106 ? -4.479 2.648 7.637 1.00 98.06 106 LEU A C 1
ATOM 878 O O . LEU A 1 106 ? -4.191 2.805 6.449 1.00 98.06 106 LEU A O 1
ATOM 882 N N . ILE A 1 107 ? -5.433 3.355 8.243 1.00 98.38 107 ILE A N 1
ATOM 883 C CA . ILE A 1 107 ? -6.214 4.392 7.565 1.00 98.38 107 ILE A CA 1
ATOM 884 C C . ILE A 1 107 ? -5.298 5.552 7.141 1.00 98.38 107 ILE A C 1
ATOM 886 O O . ILE A 1 107 ? -5.439 6.077 6.037 1.00 98.38 107 ILE A O 1
ATOM 890 N N . CYS A 1 108 ? -4.310 5.929 7.958 1.00 98.12 108 CYS A N 1
ATOM 891 C CA . CYS A 1 108 ? -3.327 6.948 7.590 1.00 98.12 108 CYS A CA 1
ATOM 892 C C . CYS A 1 108 ? -2.516 6.544 6.355 1.00 98.12 108 CYS A C 1
ATOM 894 O O . CYS A 1 108 ? -2.392 7.354 5.432 1.00 98.12 108 CYS A O 1
ATOM 896 N N . ILE A 1 109 ? -2.022 5.302 6.307 1.00 98.19 109 ILE A N 1
ATOM 897 C CA . ILE A 1 109 ? -1.331 4.746 5.133 1.00 98.19 109 ILE A CA 1
ATOM 898 C C . ILE A 1 109 ? -2.245 4.829 3.904 1.00 98.19 109 ILE A C 1
ATOM 900 O O . ILE A 1 109 ? -1.874 5.451 2.910 1.00 98.19 109 ILE A O 1
ATOM 904 N N . ALA A 1 110 ? -3.461 4.282 3.991 1.00 97.81 110 ALA A N 1
ATOM 905 C CA . ALA A 1 110 ? -4.397 4.229 2.867 1.00 97.81 110 ALA A CA 1
ATOM 906 C C . ALA A 1 110 ? -4.899 5.618 2.422 1.00 97.81 110 ALA A C 1
ATOM 908 O O . ALA A 1 110 ? -5.269 5.811 1.265 1.00 97.81 110 ALA A O 1
ATOM 909 N N . SER A 1 111 ? -4.880 6.615 3.314 1.00 97.44 111 SER A N 1
ATOM 910 C CA . SER A 1 111 ? -5.180 8.016 2.983 1.00 97.44 111 SER A CA 1
ATOM 911 C C . SER A 1 111 ? -4.055 8.724 2.212 1.00 97.44 111 SER A C 1
ATOM 913 O O . SER A 1 111 ? -4.239 9.852 1.746 1.00 97.44 111 SER A O 1
ATOM 915 N N . GLY A 1 112 ? -2.891 8.080 2.073 1.00 96.50 112 GLY A N 1
ATOM 916 C CA . GLY A 1 112 ? -1.719 8.634 1.401 1.00 96.50 112 GLY A CA 1
ATOM 917 C C . GLY A 1 112 ? -0.864 9.524 2.298 1.00 96.50 112 GLY A C 1
ATOM 918 O O . GLY A 1 112 ? -0.279 10.489 1.809 1.00 96.50 112 GLY A O 1
ATOM 919 N N . TYR A 1 113 ? -0.818 9.266 3.610 1.00 95.81 113 TYR A N 1
ATOM 920 C CA . TYR A 1 113 ? 0.047 10.035 4.500 1.00 95.81 113 TYR A CA 1
ATOM 921 C C . TYR A 1 113 ? 1.500 9.548 4.393 1.00 95.81 113 TYR A C 1
ATOM 923 O O . TYR A 1 113 ? 1.877 8.569 5.039 1.00 95.81 113 TYR A O 1
ATOM 931 N N . SER A 1 114 ? 2.320 10.243 3.595 1.00 93.56 114 SER A N 1
ATOM 932 C CA . SER A 1 114 ? 3.679 9.806 3.228 1.00 93.56 114 SER A CA 1
ATOM 933 C C . SER A 1 114 ? 4.553 9.410 4.416 1.00 93.56 114 SER A C 1
ATOM 935 O O . SER A 1 114 ? 5.179 8.357 4.392 1.00 93.56 114 SER A O 1
ATOM 937 N N . SER A 1 115 ? 4.537 10.174 5.517 1.00 93.81 115 SER A N 1
ATOM 938 C CA . SER A 1 115 ? 5.323 9.821 6.711 1.00 93.81 115 SER A CA 1
ATOM 939 C C . SER A 1 115 ? 4.987 8.425 7.247 1.00 93.81 115 SER A C 1
ATOM 941 O O . SER A 1 115 ? 5.887 7.722 7.695 1.00 93.81 115 SER A O 1
ATOM 943 N N . LYS A 1 116 ? 3.713 8.017 7.193 1.00 95.50 116 LYS A N 1
ATOM 944 C CA . LYS A 1 116 ? 3.259 6.695 7.644 1.00 95.50 116 LYS A CA 1
ATOM 945 C C . LYS A 1 116 ? 3.552 5.603 6.628 1.00 95.50 116 LYS A C 1
ATOM 947 O O . LYS A 1 116 ? 3.897 4.493 7.018 1.00 95.50 116 LYS A O 1
ATOM 952 N N . ILE A 1 117 ? 3.483 5.917 5.337 1.00 96.62 117 ILE A N 1
ATOM 953 C CA . ILE A 1 117 ? 3.926 4.996 4.286 1.00 96.62 117 ILE A CA 1
ATOM 954 C C . ILE A 1 117 ? 5.410 4.656 4.477 1.00 96.62 117 ILE A C 1
ATOM 956 O O . ILE A 1 117 ? 5.763 3.477 4.483 1.00 96.62 117 ILE A O 1
ATOM 960 N N . HIS A 1 118 ? 6.261 5.660 4.698 1.00 94.00 118 HIS A N 1
ATOM 961 C CA . HIS A 1 118 ? 7.693 5.463 4.934 1.00 94.00 118 HIS A CA 1
ATOM 962 C C . HIS A 1 118 ? 7.973 4.686 6.227 1.00 94.00 118 HIS A C 1
ATOM 964 O O . HIS A 1 118 ? 8.764 3.749 6.208 1.00 94.00 118 HIS A O 1
ATOM 970 N N . GLU A 1 119 ? 7.308 5.039 7.332 1.00 93.94 119 GLU A N 1
ATOM 971 C CA . GLU A 1 119 ? 7.494 4.389 8.640 1.00 93.94 119 GLU A CA 1
ATOM 972 C C . GLU A 1 119 ? 7.227 2.874 8.593 1.00 93.94 119 GLU A C 1
ATOM 974 O O . GLU A 1 119 ? 7.937 2.103 9.236 1.00 93.94 119 GLU A O 1
ATOM 979 N N . HIS A 1 120 ? 6.228 2.441 7.814 1.00 94.94 120 HIS A N 1
ATOM 980 C CA . HIS A 1 120 ? 5.769 1.044 7.797 1.00 94.94 120 HIS A CA 1
ATOM 981 C C . HIS A 1 120 ? 6.262 0.224 6.591 1.00 94.94 120 HIS A C 1
ATOM 983 O O . HIS A 1 120 ? 6.062 -0.998 6.540 1.00 94.94 120 HIS A O 1
ATOM 989 N N . SER A 1 121 ? 6.931 0.856 5.626 1.00 95.19 121 SER A N 1
ATOM 990 C CA . SER A 1 121 ? 7.524 0.168 4.474 1.00 95.19 121 SER A CA 1
ATOM 991 C C . SER A 1 121 ? 8.856 -0.496 4.849 1.00 95.19 121 SER A C 1
ATOM 993 O O . SER A 1 121 ? 9.668 0.051 5.593 1.00 95.19 121 SER A O 1
ATOM 995 N N . SER A 1 122 ? 9.116 -1.697 4.327 1.00 91.88 122 SER A N 1
ATOM 996 C CA . SER A 1 122 ? 10.387 -2.416 4.545 1.00 91.88 122 SER A CA 1
ATOM 997 C C . SER A 1 122 ? 11.391 -2.270 3.406 1.00 91.88 122 SER A C 1
ATOM 999 O O . SER A 1 122 ? 12.539 -2.673 3.560 1.00 91.88 122 SER A O 1
ATOM 1001 N N . SER A 1 123 ? 10.969 -1.742 2.259 1.00 92.25 123 SER A N 1
ATOM 1002 C CA . SER A 1 123 ? 11.806 -1.609 1.068 1.00 92.25 123 SER A CA 1
ATOM 1003 C C . SER A 1 123 ? 11.388 -0.407 0.227 1.00 92.25 123 SER A C 1
ATOM 1005 O O . SER A 1 123 ? 10.258 0.081 0.330 1.00 92.25 123 SER A O 1
ATOM 1007 N N . TRP A 1 124 ? 12.287 0.028 -0.661 1.00 92.69 124 TRP A N 1
ATOM 1008 C CA . TRP A 1 124 ? 12.017 1.138 -1.572 1.00 92.69 124 TRP A CA 1
ATOM 1009 C C . TRP A 1 124 ? 10.822 0.849 -2.487 1.00 92.69 124 TRP A C 1
ATOM 1011 O O . TRP A 1 124 ? 10.006 1.735 -2.705 1.00 92.69 124 TRP A O 1
ATOM 1021 N N . TYR A 1 125 ? 10.680 -0.385 -2.985 1.00 92.81 125 TYR A N 1
ATOM 1022 C CA . TYR A 1 125 ? 9.613 -0.751 -3.921 1.00 92.81 125 TYR A CA 1
ATOM 1023 C C . TYR A 1 125 ? 8.245 -0.849 -3.242 1.00 92.81 125 TYR A C 1
ATOM 1025 O O . TYR A 1 125 ? 7.236 -0.545 -3.868 1.00 92.81 125 TYR A O 1
ATOM 1033 N N . GLU A 1 126 ? 8.193 -1.240 -1.965 1.00 94.81 126 GLU A N 1
ATOM 1034 C CA . GLU A 1 126 ? 6.952 -1.237 -1.184 1.00 94.81 126 GLU A CA 1
ATOM 1035 C C . GLU A 1 126 ? 6.513 0.200 -0.888 1.00 94.81 126 GLU A C 1
ATOM 1037 O O . GLU A 1 126 ? 5.349 0.542 -1.080 1.00 94.81 126 GLU A O 1
ATOM 1042 N N . CYS A 1 127 ? 7.466 1.063 -0.524 1.00 95.56 127 CYS A N 1
ATOM 1043 C CA . CYS A 1 127 ? 7.222 2.489 -0.348 1.00 95.56 127 CYS A CA 1
ATOM 1044 C C . CYS A 1 127 ? 6.758 3.158 -1.650 1.00 95.56 127 CYS A C 1
ATOM 1046 O O . CYS A 1 127 ? 5.772 3.890 -1.648 1.00 95.56 127 CYS A O 1
ATOM 1048 N N . PHE A 1 128 ? 7.456 2.901 -2.758 1.00 95.25 128 PHE A N 1
ATOM 1049 C CA . PHE A 1 128 ? 7.099 3.388 -4.090 1.00 95.25 128 PHE A CA 1
ATOM 1050 C C . PHE A 1 128 ? 5.682 2.954 -4.472 1.00 95.25 128 PHE A C 1
ATOM 1052 O O . PHE A 1 128 ? 4.875 3.787 -4.881 1.00 95.25 128 PHE A O 1
ATOM 1059 N N . LEU A 1 129 ? 5.366 1.667 -4.307 1.00 95.62 129 LEU A N 1
ATOM 1060 C CA . LEU A 1 129 ? 4.054 1.129 -4.638 1.00 95.62 129 LEU A CA 1
ATOM 1061 C C . LEU A 1 129 ? 2.954 1.783 -3.797 1.00 95.62 129 LEU A C 1
ATOM 1063 O O . LEU A 1 129 ? 1.942 2.201 -4.347 1.00 95.62 129 LEU A O 1
ATOM 1067 N N . ALA A 1 130 ? 3.151 1.921 -2.486 1.00 96.81 130 ALA A N 1
ATOM 1068 C CA . ALA A 1 130 ? 2.177 2.560 -1.608 1.00 96.81 130 ALA A CA 1
ATOM 1069 C C . ALA A 1 130 ? 1.973 4.052 -1.940 1.00 96.81 130 ALA A C 1
ATOM 1071 O O . ALA A 1 130 ? 0.836 4.523 -1.966 1.00 96.81 130 ALA A O 1
ATOM 1072 N N . GLU A 1 131 ? 3.040 4.792 -2.251 1.00 95.62 131 GLU A N 1
ATOM 1073 C CA . GLU A 1 131 ? 2.942 6.180 -2.728 1.00 95.62 131 GLU A CA 1
ATOM 1074 C C . GLU A 1 131 ? 2.187 6.271 -4.062 1.00 95.62 131 GLU A C 1
ATOM 1076 O O . GLU A 1 131 ? 1.335 7.142 -4.234 1.00 95.62 131 GLU A O 1
ATOM 1081 N N . TYR A 1 132 ? 2.417 5.333 -4.981 1.00 94.88 132 TYR A N 1
ATOM 1082 C CA . TYR A 1 132 ? 1.675 5.262 -6.238 1.00 94.88 132 TYR A CA 1
ATOM 1083 C C . TYR A 1 132 ? 0.187 4.938 -6.016 1.00 94.88 132 TYR A C 1
ATOM 1085 O O . TYR A 1 132 ? -0.685 5.576 -6.607 1.00 94.88 132 TYR A O 1
ATOM 1093 N N . LEU A 1 133 ? -0.120 3.984 -5.131 1.00 95.50 133 LEU A N 1
ATOM 1094 C CA . LEU A 1 133 ? -1.490 3.565 -4.820 1.00 95.50 133 LEU A CA 1
ATOM 1095 C C . LEU A 1 133 ? -2.288 4.656 -4.093 1.00 95.50 133 LEU A C 1
ATOM 1097 O O . LEU A 1 133 ? -3.468 4.851 -4.390 1.00 95.50 133 LEU A O 1
ATOM 1101 N N . TYR A 1 134 ? -1.682 5.354 -3.133 1.00 96.06 134 TYR A N 1
ATOM 1102 C CA . TYR A 1 134 ? -2.406 6.248 -2.221 1.00 96.06 134 TYR A CA 1
ATOM 1103 C C . TYR A 1 134 ? -2.114 7.734 -2.439 1.00 96.06 134 TYR A C 1
ATOM 1105 O O . TYR A 1 134 ? -2.882 8.587 -1.986 1.00 96.06 134 TYR A O 1
ATOM 1113 N N . GLY A 1 135 ? -1.042 8.082 -3.148 1.00 93.50 135 GLY A N 1
ATOM 1114 C CA . GLY A 1 135 ? -0.691 9.444 -3.543 1.00 93.50 135 GLY A CA 1
ATOM 1115 C C . GLY A 1 135 ? -1.566 9.931 -4.697 1.00 93.50 135 GLY A C 1
ATOM 1116 O O . GLY A 1 135 ? -2.533 10.669 -4.475 1.00 93.50 135 GLY A O 1
ATOM 1117 N N . LEU A 1 136 ? -1.211 9.525 -5.912 1.00 92.81 136 LEU A N 1
ATOM 1118 C CA . LEU A 1 136 ? -1.960 9.708 -7.153 1.00 92.81 136 LEU A CA 1
ATOM 1119 C C . LEU A 1 136 ? -1.421 8.695 -8.187 1.00 92.81 136 LEU A C 1
ATOM 1121 O O . LEU A 1 136 ? -0.250 8.797 -8.552 1.00 92.81 136 LEU A O 1
ATOM 1125 N N . PRO A 1 137 ? -2.236 7.750 -8.694 1.00 91.81 137 PRO A N 1
ATOM 1126 C CA . PRO A 1 137 ? -1.771 6.696 -9.599 1.00 91.81 137 PRO A CA 1
ATOM 1127 C C . PRO A 1 137 ? -1.594 7.222 -11.032 1.00 91.81 137 PRO A C 1
ATOM 1129 O O . PRO A 1 137 ? -2.382 6.931 -11.930 1.00 91.81 137 PRO A O 1
ATOM 1132 N N . SER A 1 138 ? -0.552 8.025 -11.241 1.00 89.69 138 SER A N 1
ATOM 1133 C CA . SER A 1 138 ? -0.224 8.686 -12.507 1.00 89.69 138 SER A CA 1
ATOM 1134 C C . SER A 1 138 ? 1.173 8.255 -12.978 1.00 89.69 138 SER A C 1
ATOM 1136 O O . SER A 1 138 ? 2.122 8.316 -12.190 1.00 89.69 138 SER A O 1
ATOM 1138 N N . PRO A 1 139 ? 1.331 7.797 -14.239 1.00 87.94 139 PRO A N 1
ATOM 1139 C CA . PRO A 1 139 ? 2.636 7.430 -14.792 1.00 87.94 139 PRO A CA 1
ATOM 1140 C C . PRO A 1 139 ? 3.668 8.561 -14.726 1.00 87.94 139 PRO A C 1
ATOM 1142 O O . PRO A 1 139 ? 4.851 8.306 -14.524 1.00 87.94 139 PRO A O 1
ATOM 1145 N N . GLU A 1 140 ? 3.219 9.811 -14.834 1.00 90.62 140 GLU A N 1
ATOM 1146 C CA . GLU A 1 140 ? 4.064 11.006 -14.783 1.00 90.62 140 GLU A CA 1
ATOM 1147 C C . GLU A 1 140 ? 4.741 11.206 -13.416 1.00 90.62 140 GLU A C 1
ATOM 1149 O O . GLU A 1 140 ? 5.752 11.901 -13.326 1.00 90.62 140 GLU A O 1
ATOM 1154 N N . LEU A 1 141 ? 4.206 10.593 -12.355 1.00 92.38 141 LEU A N 1
ATOM 1155 C CA . LEU A 1 141 ? 4.729 10.697 -10.990 1.00 92.38 141 LEU A CA 1
ATOM 1156 C C . LEU A 1 141 ? 5.626 9.524 -10.583 1.00 92.38 141 LEU A C 1
ATOM 1158 O O . LEU A 1 141 ? 6.194 9.556 -9.491 1.00 92.38 141 LEU A O 1
ATOM 1162 N N . ILE A 1 142 ? 5.792 8.506 -11.435 1.00 92.44 142 ILE A N 1
ATOM 1163 C CA . ILE A 1 142 ? 6.605 7.317 -11.123 1.00 92.44 142 ILE A CA 1
ATOM 1164 C C . ILE A 1 142 ? 8.027 7.720 -10.714 1.00 92.44 142 ILE A C 1
ATOM 1166 O O . ILE A 1 142 ? 8.497 7.317 -9.649 1.00 92.44 142 ILE A O 1
ATOM 1170 N N . ASP A 1 143 ? 8.676 8.582 -11.498 1.00 92.38 143 ASP A N 1
ATOM 1171 C CA . ASP A 1 143 ? 10.031 9.065 -11.211 1.00 92.38 143 ASP A CA 1
ATOM 1172 C C . ASP A 1 143 ? 10.120 9.811 -9.878 1.00 92.38 143 ASP A C 1
ATOM 1174 O O . ASP A 1 143 ? 11.110 9.694 -9.152 1.00 92.38 143 ASP A O 1
ATOM 1178 N N . GLU A 1 144 ? 9.094 10.598 -9.547 1.00 93.12 144 GLU A N 1
ATOM 1179 C CA . GLU A 1 144 ? 9.029 11.331 -8.285 1.00 93.12 144 GLU A CA 1
ATOM 1180 C C . GLU A 1 144 ? 8.899 10.366 -7.103 1.00 93.12 144 GLU A C 1
ATOM 1182 O O . GLU A 1 144 ? 9.627 10.501 -6.117 1.00 93.12 144 GLU A O 1
ATOM 1187 N N . TYR A 1 145 ? 8.019 9.368 -7.203 1.00 94.06 145 TYR A N 1
ATOM 1188 C CA . TYR A 1 145 ? 7.811 8.381 -6.146 1.00 94.06 145 TYR A CA 1
ATOM 1189 C C . TYR A 1 145 ? 9.037 7.499 -5.917 1.00 94.06 145 TYR A C 1
ATOM 1191 O O . TYR A 1 145 ? 9.401 7.257 -4.765 1.00 94.06 145 TYR A O 1
ATOM 1199 N N . ILE A 1 146 ? 9.729 7.087 -6.981 1.00 92.75 146 ILE A N 1
ATOM 1200 C CA . ILE A 1 146 ? 10.986 6.339 -6.865 1.00 92.75 146 ILE A CA 1
ATOM 1201 C C . ILE A 1 146 ? 12.052 7.197 -6.183 1.00 92.75 146 ILE A C 1
ATOM 1203 O O . ILE A 1 146 ? 12.679 6.745 -5.226 1.00 92.75 146 ILE A O 1
ATOM 1207 N N . LYS A 1 147 ? 12.229 8.455 -6.612 1.00 91.12 147 LYS A N 1
ATOM 1208 C CA . LYS A 1 147 ? 13.190 9.375 -5.980 1.00 91.12 147 LYS A CA 1
ATOM 1209 C C . LYS A 1 147 ? 12.892 9.570 -4.498 1.00 91.12 147 LYS A C 1
ATOM 1211 O O . LYS A 1 147 ? 13.816 9.508 -3.697 1.00 91.12 147 LYS A O 1
ATOM 1216 N N . LYS A 1 148 ? 11.622 9.763 -4.124 1.00 90.38 148 LYS A N 1
ATOM 1217 C CA . LYS A 1 148 ? 11.211 9.866 -2.715 1.00 90.38 148 LYS A CA 1
ATOM 1218 C C . LYS A 1 148 ? 11.548 8.601 -1.937 1.00 90.38 148 LYS A C 1
ATOM 1220 O O . LYS A 1 148 ? 12.141 8.706 -0.871 1.00 90.38 148 LYS A O 1
ATOM 1225 N N . ALA A 1 149 ? 11.230 7.420 -2.465 1.00 92.12 149 ALA A N 1
ATOM 1226 C CA . ALA A 1 149 ? 11.550 6.161 -1.800 1.00 92.12 149 ALA A CA 1
ATOM 1227 C C . ALA A 1 149 ? 13.067 6.007 -1.573 1.00 92.12 149 ALA A C 1
ATOM 1229 O O . ALA A 1 149 ? 13.497 5.711 -0.462 1.00 92.12 149 ALA A O 1
ATOM 1230 N N . LEU A 1 150 ? 13.894 6.301 -2.578 1.00 90.25 150 LEU A N 1
ATOM 1231 C CA . LEU A 1 150 ? 15.357 6.183 -2.487 1.00 90.25 150 LEU A CA 1
ATOM 1232 C C . LEU A 1 150 ? 16.028 7.217 -1.561 1.00 90.25 150 LEU A C 1
ATOM 1234 O O . LEU A 1 150 ? 17.210 7.088 -1.257 1.00 90.25 150 LEU A O 1
ATOM 1238 N N . VAL A 1 151 ? 15.307 8.237 -1.078 1.00 88.62 151 VAL A N 1
ATOM 1239 C CA . VAL A 1 151 ? 15.807 9.105 0.008 1.00 88.62 151 VAL A CA 1
ATOM 1240 C C . VAL A 1 151 ? 15.812 8.362 1.347 1.00 88.62 151 VAL A C 1
ATOM 1242 O O . VAL A 1 151 ? 16.696 8.587 2.171 1.00 88.62 151 VAL A O 1
ATOM 1245 N N . TYR A 1 152 ? 14.833 7.482 1.569 1.00 84.50 152 TYR A N 1
ATOM 1246 C CA . TYR A 1 152 ? 14.659 6.751 2.828 1.00 84.50 152 TYR A CA 1
ATOM 1247 C C . TYR A 1 152 ? 15.324 5.374 2.822 1.00 84.50 152 TYR A C 1
ATOM 1249 O O . TYR A 1 152 ? 15.682 4.857 3.879 1.00 84.50 152 TYR A O 1
ATOM 1257 N N . TYR A 1 153 ? 15.502 4.788 1.641 1.00 84.38 153 TYR A N 1
ATOM 1258 C CA . TYR A 1 153 ? 16.125 3.484 1.461 1.00 84.38 153 TYR A CA 1
ATOM 1259 C C . TYR A 1 153 ? 17.398 3.638 0.639 1.00 84.38 153 TYR A C 1
ATOM 1261 O O . TYR A 1 153 ? 17.397 4.305 -0.390 1.00 84.38 153 TYR A O 1
ATOM 1269 N N . ASN A 1 154 ? 18.481 2.994 1.077 1.00 74.81 154 ASN A N 1
ATOM 1270 C CA . ASN A 1 154 ? 19.720 2.969 0.305 1.00 74.81 154 ASN A CA 1
ATOM 1271 C C . ASN A 1 154 ? 19.460 2.417 -1.100 1.00 74.81 154 ASN A C 1
ATOM 1273 O O . ASN A 1 154 ? 18.675 1.479 -1.265 1.00 74.81 154 ASN A O 1
ATOM 1277 N N . ASN A 1 155 ? 20.165 2.963 -2.094 1.00 71.00 155 ASN A N 1
ATOM 1278 C CA . ASN A 1 155 ? 20.155 2.394 -3.436 1.00 71.00 155 ASN A CA 1
ATOM 1279 C C . ASN A 1 155 ? 20.528 0.904 -3.360 1.00 71.00 155 ASN A C 1
ATOM 1281 O O . ASN A 1 155 ? 21.517 0.571 -2.693 1.00 71.00 155 ASN A O 1
ATOM 1285 N N . PRO A 1 156 ? 19.777 0.013 -4.031 1.00 70.62 156 PRO A N 1
ATOM 1286 C CA . PRO A 1 156 ? 20.177 -1.376 -4.144 1.00 70.62 156 PRO A CA 1
ATOM 1287 C C . PRO A 1 156 ? 21.554 -1.429 -4.803 1.00 70.62 156 PRO A C 1
ATOM 1289 O O . PRO A 1 156 ? 21.856 -0.681 -5.737 1.00 70.62 156 PRO A O 1
ATOM 1292 N N . THR A 1 157 ? 22.424 -2.280 -4.272 1.00 63.44 157 THR A N 1
ATOM 1293 C CA . THR A 1 157 ? 23.776 -2.429 -4.800 1.00 63.44 157 THR A CA 1
ATOM 1294 C C . THR A 1 157 ? 23.720 -3.053 -6.200 1.00 63.44 157 THR A C 1
ATOM 1296 O O . THR A 1 157 ? 23.009 -4.046 -6.368 1.00 63.44 157 THR A O 1
ATOM 1299 N N . PRO A 1 158 ? 24.482 -2.538 -7.186 1.00 57.59 158 PRO A N 1
ATOM 1300 C CA . PRO A 1 158 ? 24.443 -2.999 -8.583 1.00 57.59 158 PRO A CA 1
ATOM 1301 C C . PRO A 1 158 ? 24.743 -4.490 -8.789 1.00 57.59 158 PRO A C 1
ATOM 1303 O O . PRO A 1 158 ? 24.450 -5.045 -9.841 1.00 57.59 158 PRO A O 1
ATOM 1306 N N . GLU A 1 159 ? 25.366 -5.132 -7.802 1.00 53.34 159 GLU A N 1
ATOM 1307 C CA . GLU A 1 159 ? 26.023 -6.425 -7.970 1.00 53.34 159 GLU A CA 1
ATOM 1308 C C . GLU A 1 159 ? 25.119 -7.638 -7.688 1.00 53.34 159 GLU A C 1
ATOM 1310 O O . GLU A 1 159 ? 25.543 -8.754 -7.973 1.00 53.34 159 GLU A O 1
ATOM 1315 N N . THR A 1 160 ? 23.901 -7.487 -7.134 1.00 55.56 160 THR A N 1
ATOM 1316 C CA . THR A 1 160 ? 23.204 -8.668 -6.564 1.00 55.56 160 THR A CA 1
ATOM 1317 C C . THR A 1 160 ? 21.671 -8.730 -6.562 1.00 55.56 160 THR A C 1
ATOM 1319 O O . THR A 1 160 ? 21.147 -9.706 -6.024 1.00 55.56 160 THR A O 1
ATOM 1322 N N . THR A 1 161 ? 20.895 -7.818 -7.158 1.00 72.19 161 THR A N 1
ATOM 1323 C CA . THR A 1 161 ? 19.423 -7.948 -7.061 1.00 72.19 161 THR A CA 1
ATOM 1324 C C . THR A 1 161 ? 18.642 -7.512 -8.296 1.00 72.19 161 THR A C 1
ATOM 1326 O O . THR A 1 161 ? 18.936 -6.510 -8.940 1.00 72.19 161 THR A O 1
ATOM 1329 N N . TRP A 1 162 ? 17.556 -8.246 -8.561 1.00 83.38 162 TRP A N 1
ATOM 1330 C CA . TRP A 1 162 ? 16.461 -7.867 -9.463 1.00 83.38 162 TRP A CA 1
ATOM 1331 C C . TRP A 1 162 ? 15.975 -6.422 -9.232 1.00 83.38 162 TRP A C 1
ATOM 1333 O O . TRP A 1 162 ? 15.514 -5.769 -10.160 1.00 83.38 162 TRP A O 1
ATOM 1343 N N . GLU A 1 163 ? 16.132 -5.900 -8.011 1.00 87.56 163 GLU A N 1
ATOM 1344 C CA . GLU A 1 163 ? 15.808 -4.523 -7.636 1.00 87.56 163 GLU A CA 1
ATOM 1345 C C . GLU A 1 163 ? 16.620 -3.477 -8.409 1.00 87.56 163 GLU A C 1
ATOM 1347 O O . GLU A 1 163 ? 16.053 -2.471 -8.832 1.00 87.56 163 GLU A O 1
ATOM 1352 N N . ALA A 1 164 ? 17.921 -3.710 -8.623 1.00 85.50 164 ALA A N 1
ATOM 1353 C CA . ALA A 1 164 ? 18.769 -2.803 -9.395 1.00 85.50 164 ALA A CA 1
ATOM 1354 C C . ALA A 1 164 ? 18.332 -2.770 -10.868 1.00 85.50 164 ALA A C 1
ATOM 1356 O O . ALA A 1 164 ? 18.132 -1.692 -11.423 1.00 85.50 164 ALA A O 1
ATOM 1357 N N . ALA A 1 165 ? 18.055 -3.943 -11.454 1.00 88.12 165 ALA A N 1
ATOM 1358 C CA . ALA A 1 165 ? 17.509 -4.044 -12.808 1.00 88.12 165 ALA A CA 1
ATOM 1359 C C . ALA A 1 165 ? 16.141 -3.344 -12.933 1.00 88.12 165 ALA A C 1
ATOM 1361 O O . ALA A 1 165 ? 15.884 -2.661 -13.922 1.00 88.12 165 ALA A O 1
ATOM 1362 N N . CYS A 1 166 ? 15.273 -3.450 -11.918 1.00 90.50 166 CYS A N 1
ATOM 1363 C CA . CYS A 1 166 ? 14.008 -2.715 -11.883 1.00 90.50 166 CYS A CA 1
ATOM 1364 C C . CYS A 1 166 ? 14.214 -1.195 -11.822 1.00 90.50 166 CYS A C 1
ATOM 1366 O O . CYS A 1 166 ? 13.506 -0.4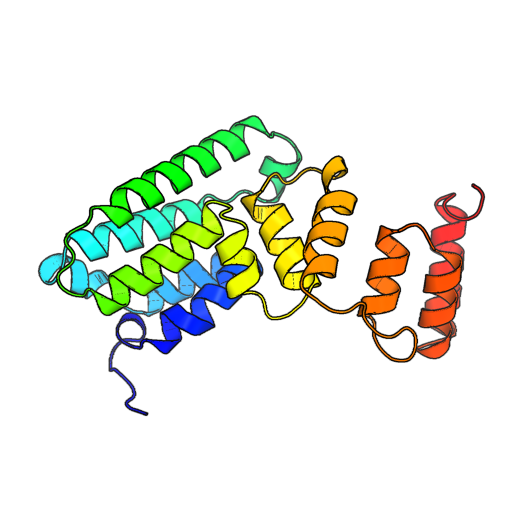65 -12.511 1.00 90.50 166 CYS A O 1
ATOM 1368 N N . LEU A 1 167 ? 15.164 -0.698 -11.026 1.00 89.88 167 LEU A N 1
ATOM 1369 C CA . LEU A 1 167 ? 15.465 0.736 -10.992 1.00 89.88 167 LEU A CA 1
ATOM 1370 C C . LEU A 1 167 ? 16.020 1.241 -12.323 1.00 89.88 167 LEU A C 1
ATOM 1372 O O . LEU A 1 167 ? 15.602 2.304 -12.779 1.00 89.88 167 LEU A O 1
ATOM 1376 N N . ASP A 1 168 ? 16.915 0.486 -12.959 1.00 89.88 168 ASP A N 1
ATOM 1377 C CA . ASP A 1 168 ? 17.438 0.832 -14.281 1.00 89.88 168 ASP A CA 1
ATOM 1378 C C . ASP A 1 168 ? 16.327 0.852 -15.336 1.00 89.88 168 ASP A C 1
ATOM 1380 O O . ASP A 1 168 ? 16.288 1.772 -16.155 1.00 89.88 168 ASP A O 1
ATOM 1384 N N . LEU A 1 169 ? 15.377 -0.090 -15.269 1.00 91.00 169 LEU A N 1
ATOM 1385 C CA . LEU A 1 169 ? 14.181 -0.088 -16.113 1.00 91.00 169 LEU A CA 1
ATOM 1386 C C . LEU A 1 169 ? 13.374 1.205 -15.936 1.00 91.00 169 LEU A C 1
ATOM 1388 O O . LEU A 1 169 ? 13.068 1.870 -16.923 1.00 91.00 169 LEU A O 1
ATOM 1392 N N . PHE A 1 170 ? 13.055 1.585 -14.695 1.00 89.88 170 PHE A N 1
ATOM 1393 C CA . PHE A 1 170 ? 12.302 2.814 -14.431 1.00 89.88 170 PHE A CA 1
ATOM 1394 C C . PHE A 1 170 ? 13.054 4.077 -14.870 1.00 89.88 170 PHE A C 1
ATOM 1396 O O . PHE A 1 170 ? 12.433 5.036 -15.309 1.00 89.88 170 PHE A O 1
ATOM 1403 N N . GLN A 1 171 ? 14.386 4.074 -14.796 1.00 88.19 171 GLN A N 1
ATOM 1404 C CA . GLN A 1 171 ? 15.233 5.202 -15.198 1.00 88.19 171 GLN A CA 1
ATOM 1405 C C . GLN A 1 171 ? 15.554 5.229 -16.701 1.00 88.19 171 GLN A C 1
ATOM 1407 O O . GLN A 1 171 ? 16.314 6.092 -17.142 1.00 88.19 171 GLN A O 1
ATOM 1412 N N . GLY A 1 172 ? 15.030 4.283 -17.486 1.00 89.31 172 GLY A N 1
ATOM 1413 C CA . GLY A 1 172 ? 15.312 4.172 -18.917 1.00 89.31 172 GLY A CA 1
ATOM 1414 C C . GLY A 1 172 ? 16.747 3.745 -19.250 1.00 89.31 172 GLY A C 1
ATOM 1415 O O . GLY A 1 172 ? 17.204 3.931 -20.374 1.00 89.31 172 GLY A O 1
ATOM 1416 N N . LYS A 1 173 ? 17.484 3.168 -18.295 1.00 90.94 173 LYS A N 1
ATOM 1417 C CA . LYS A 1 173 ? 18.857 2.665 -18.471 1.00 90.94 173 LYS A CA 1
ATOM 1418 C C . LYS A 1 173 ? 18.846 1.231 -19.002 1.00 90.94 173 LYS A C 1
ATOM 1420 O O . LYS A 1 173 ? 19.380 0.310 -18.385 1.00 90.94 173 LYS A O 1
ATOM 1425 N N . TYR A 1 174 ? 18.221 1.032 -20.159 1.00 92.94 174 TYR A N 1
ATOM 1426 C CA . TYR A 1 174 ? 17.919 -0.306 -20.671 1.00 92.94 174 TYR A CA 1
ATOM 1427 C C . TYR A 1 174 ? 19.163 -1.163 -20.942 1.00 92.94 174 TYR A C 1
ATOM 1429 O O . TYR A 1 174 ? 19.135 -2.359 -20.670 1.00 92.94 174 TYR A O 1
ATOM 1437 N N . LEU A 1 175 ? 20.270 -0.571 -21.410 1.00 91.00 175 LEU A N 1
ATOM 1438 C CA . LEU A 1 175 ? 21.526 -1.305 -21.625 1.00 91.00 175 LEU A CA 1
ATOM 1439 C C . LEU A 1 175 ? 22.104 -1.851 -20.314 1.00 91.00 175 LEU A C 1
ATOM 1441 O O . LEU A 1 175 ? 22.475 -3.019 -20.252 1.00 91.00 175 LEU A O 1
ATOM 1445 N N . THR A 1 176 ? 22.121 -1.036 -19.255 1.00 90.06 176 THR A N 1
ATOM 1446 C CA . THR A 1 176 ? 22.581 -1.462 -17.926 1.00 90.06 176 THR A CA 1
ATOM 1447 C C . THR A 1 176 ? 21.697 -2.580 -17.379 1.00 90.06 176 THR A C 1
ATOM 1449 O O . THR A 1 176 ? 22.213 -3.603 -16.937 1.00 90.06 176 THR A O 1
ATOM 1452 N N . MET A 1 177 ? 20.373 -2.435 -17.505 1.00 91.69 177 MET A N 1
ATOM 1453 C CA . MET A 1 177 ? 19.411 -3.473 -17.126 1.00 91.69 177 MET A CA 1
ATOM 1454 C C . MET A 1 177 ? 19.684 -4.797 -17.862 1.00 91.69 177 MET A C 1
ATOM 1456 O O . MET A 1 177 ? 19.708 -5.850 -17.228 1.00 91.69 177 MET A O 1
ATOM 1460 N N . ILE A 1 178 ? 19.907 -4.760 -19.181 1.00 91.00 178 ILE A N 1
ATOM 1461 C CA . ILE A 1 178 ? 20.223 -5.951 -19.991 1.00 91.00 178 ILE A CA 1
ATOM 1462 C C . ILE A 1 178 ? 21.518 -6.609 -19.498 1.00 91.00 178 ILE A C 1
ATOM 1464 O O . ILE A 1 178 ? 21.543 -7.825 -19.312 1.00 91.00 178 ILE A O 1
ATOM 1468 N N . SER A 1 179 ? 22.566 -5.831 -19.207 1.00 88.94 179 SER A N 1
ATOM 1469 C CA . SER A 1 179 ? 23.817 -6.365 -18.650 1.00 88.94 179 SER A CA 1
ATOM 1470 C C . SER A 1 179 ? 23.620 -7.024 -17.280 1.00 88.94 179 SER A C 1
ATOM 1472 O O . SER A 1 179 ? 24.176 -8.092 -17.024 1.00 88.94 179 SER A O 1
ATOM 1474 N N . THR A 1 180 ? 22.792 -6.445 -16.403 1.00 87.06 180 THR A N 1
ATOM 1475 C CA . THR A 1 180 ? 22.443 -7.068 -15.115 1.00 87.06 180 THR A CA 1
ATOM 1476 C C . THR A 1 180 ? 21.682 -8.381 -15.309 1.00 87.06 180 THR A C 1
ATOM 1478 O O . THR A 1 180 ? 21.940 -9.354 -14.604 1.00 87.06 180 THR A O 1
ATOM 1481 N N . LEU A 1 181 ? 20.761 -8.440 -16.274 1.00 88.25 181 LEU A N 1
ATOM 1482 C CA . LEU A 1 181 ? 20.010 -9.658 -16.585 1.00 88.25 181 LEU A CA 1
ATOM 1483 C C . LEU A 1 181 ? 20.883 -10.732 -17.234 1.00 88.25 181 LEU A C 1
ATOM 1485 O O . LEU A 1 181 ? 20.683 -11.907 -16.955 1.00 88.25 181 LEU A O 1
ATOM 1489 N N . GLU A 1 182 ? 21.866 -10.349 -18.050 1.00 89.19 182 GLU A N 1
ATOM 1490 C CA . GLU A 1 182 ? 22.815 -11.281 -18.672 1.00 89.19 182 GLU A CA 1
ATOM 1491 C C . GLU A 1 182 ? 23.638 -12.030 -17.620 1.00 89.19 182 GLU A C 1
ATOM 1493 O O . GLU A 1 182 ? 23.874 -13.228 -17.762 1.00 89.19 182 GLU A O 1
ATOM 1498 N N . TYR A 1 183 ? 24.002 -11.356 -16.525 1.00 85.38 183 TYR A N 1
ATOM 1499 C CA . TYR A 1 183 ? 24.657 -11.996 -15.385 1.00 85.38 183 TYR A CA 1
ATOM 1500 C C . TYR A 1 183 ? 23.775 -13.061 -14.706 1.00 85.38 183 TYR A C 1
ATOM 1502 O O . TYR A 1 183 ? 24.294 -14.060 -14.209 1.00 85.38 183 TYR A O 1
ATOM 1510 N N . LEU A 1 184 ? 22.450 -12.862 -14.683 1.00 84.38 184 LEU A N 1
ATOM 1511 C CA . LEU A 1 184 ? 21.496 -13.804 -14.085 1.00 84.38 184 LEU A CA 1
ATOM 1512 C C . LEU A 1 184 ? 21.157 -14.964 -15.031 1.00 84.38 184 LEU A C 1
ATOM 1514 O O . LEU A 1 184 ? 21.177 -16.120 -14.615 1.00 84.38 184 LEU A O 1
ATOM 1518 N N . ASP A 1 185 ? 20.829 -14.652 -16.286 1.00 88.81 185 ASP A N 1
ATOM 1519 C CA . ASP A 1 185 ? 20.516 -15.611 -17.344 1.00 88.81 185 ASP A CA 1
ATOM 1520 C C . ASP A 1 185 ? 20.779 -14.984 -18.735 1.00 88.81 185 ASP A C 1
ATOM 1522 O O . ASP A 1 185 ? 19.989 -14.158 -19.216 1.00 88.81 185 ASP A O 1
ATOM 1526 N N . PRO A 1 186 ? 21.855 -15.402 -19.431 1.00 91.12 186 PRO A N 1
ATOM 1527 C CA . PRO A 1 186 ? 22.192 -14.885 -20.757 1.00 91.12 186 PRO A CA 1
ATOM 1528 C C . PRO A 1 186 ? 21.117 -15.136 -21.821 1.00 91.12 186 PRO A C 1
ATOM 1530 O O . PRO A 1 186 ? 20.943 -14.325 -22.730 1.00 91.12 186 PRO A O 1
ATOM 1533 N N . SER A 1 187 ? 20.378 -16.247 -21.724 1.00 94.44 187 SER A N 1
ATOM 1534 C CA . SER A 1 187 ? 19.354 -16.595 -22.714 1.00 94.44 187 SER A CA 1
ATOM 1535 C C . SER A 1 187 ? 18.152 -15.668 -22.582 1.00 94.44 187 SER A C 1
ATOM 1537 O O . SER A 1 187 ? 17.692 -15.108 -23.577 1.00 94.44 187 SER A O 1
ATOM 1539 N N . ILE A 1 188 ? 17.669 -15.459 -21.353 1.00 92.25 188 ILE A N 1
ATOM 1540 C CA . ILE A 1 188 ? 16.570 -14.525 -21.071 1.00 92.25 188 ILE A CA 1
ATOM 1541 C C . ILE A 1 188 ? 16.982 -13.098 -21.443 1.00 92.25 188 ILE A C 1
ATOM 1543 O O . ILE A 1 188 ? 16.199 -12.383 -22.070 1.00 92.25 188 ILE A O 1
ATOM 1547 N N . SER A 1 189 ? 18.213 -12.699 -21.114 1.00 92.69 189 SER A N 1
ATOM 1548 C CA . SER A 1 189 ? 18.732 -11.372 -21.450 1.00 92.69 189 SER A CA 1
ATOM 1549 C C . SER A 1 189 ? 18.738 -11.108 -22.958 1.00 92.69 189 SER A C 1
ATOM 1551 O O . SER A 1 189 ? 18.248 -10.068 -23.394 1.00 92.69 189 SER A O 1
ATOM 1553 N N . ALA A 1 190 ? 19.173 -12.077 -23.773 1.00 94.94 190 ALA A N 1
ATOM 1554 C CA . ALA A 1 190 ? 19.149 -11.950 -25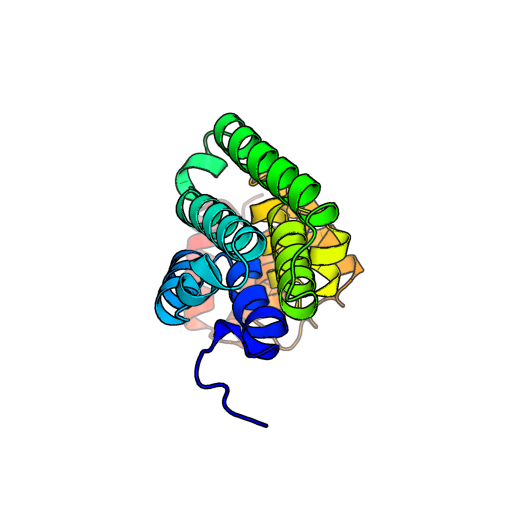.230 1.00 94.94 190 ALA A CA 1
ATOM 1555 C C . ALA A 1 190 ? 17.726 -11.734 -25.782 1.00 94.94 190 ALA A C 1
ATOM 1557 O O . ALA A 1 190 ? 17.516 -10.867 -26.631 1.00 94.94 190 ALA A O 1
ATOM 1558 N N . PHE A 1 191 ? 16.728 -12.469 -25.276 1.00 95.81 191 PHE A N 1
ATOM 1559 C CA . PHE A 1 191 ? 15.330 -12.254 -25.671 1.00 95.81 191 PHE A CA 1
ATOM 1560 C C . PHE A 1 191 ? 14.802 -10.887 -25.223 1.00 95.81 191 PHE A C 1
ATOM 1562 O O . PHE A 1 191 ? 14.097 -10.227 -25.986 1.00 95.81 191 PHE A O 1
ATOM 1569 N N . ILE A 1 192 ? 15.149 -10.439 -24.013 1.00 93.56 192 ILE A N 1
ATOM 1570 C CA . ILE A 1 192 ? 14.758 -9.114 -23.517 1.00 93.56 192 ILE A CA 1
ATOM 1571 C C . ILE A 1 192 ? 15.398 -8.012 -24.363 1.00 93.56 192 ILE A C 1
ATOM 1573 O O . ILE A 1 192 ? 14.695 -7.081 -24.741 1.00 93.56 192 ILE A O 1
ATOM 1577 N N . ALA A 1 193 ? 16.674 -8.132 -24.733 1.00 93.88 193 ALA A N 1
ATOM 1578 C CA . ALA A 1 193 ? 17.347 -7.172 -25.605 1.00 93.88 193 ALA A CA 1
ATOM 1579 C C . ALA A 1 193 ? 16.615 -7.012 -26.948 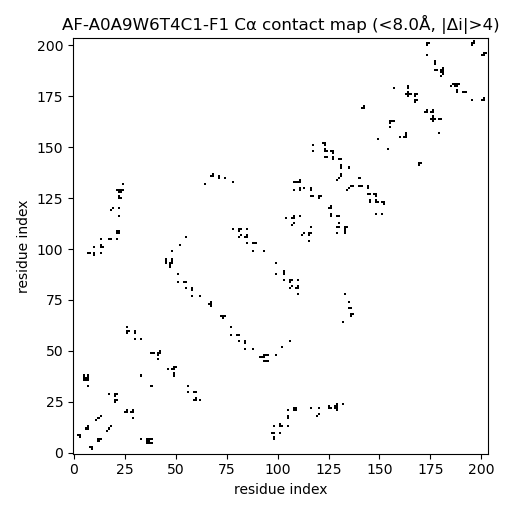1.00 93.88 193 ALA A C 1
ATOM 1581 O O . ALA A 1 193 ? 16.314 -5.887 -27.342 1.00 93.88 193 ALA A O 1
ATOM 1582 N N . ILE A 1 194 ? 16.222 -8.126 -27.581 1.00 94.88 194 ILE A N 1
ATOM 1583 C CA . ILE A 1 194 ? 15.427 -8.117 -28.821 1.00 94.88 194 ILE A CA 1
ATOM 1584 C C . ILE A 1 194 ? 14.081 -7.403 -28.617 1.00 94.88 194 ILE A C 1
ATOM 1586 O O . ILE A 1 194 ? 13.660 -6.625 -29.469 1.00 94.88 194 ILE A O 1
ATOM 1590 N N . LEU A 1 195 ? 13.388 -7.643 -27.498 1.00 94.75 195 LEU A N 1
ATOM 1591 C CA . LEU A 1 195 ? 12.101 -6.996 -27.207 1.00 94.75 195 LEU A CA 1
ATOM 1592 C C . LEU A 1 195 ? 12.242 -5.487 -26.963 1.00 94.75 195 LEU A C 1
ATOM 1594 O O . LEU A 1 195 ? 11.393 -4.712 -27.409 1.00 94.75 195 LEU A O 1
ATOM 1598 N N . VAL A 1 196 ? 13.296 -5.065 -26.262 1.00 93.00 196 VAL A N 1
ATOM 1599 C CA . VAL A 1 196 ? 13.582 -3.650 -25.978 1.00 93.00 196 VAL A CA 1
ATOM 1600 C C . VAL A 1 196 ? 13.964 -2.914 -27.269 1.00 93.00 196 VAL A C 1
ATOM 1602 O O . VAL A 1 196 ? 13.453 -1.819 -27.514 1.00 93.00 196 VAL A O 1
ATOM 1605 N N . GLU A 1 197 ? 14.783 -3.531 -28.127 1.00 93.25 197 GLU A N 1
ATOM 1606 C CA . GLU A 1 197 ? 15.119 -3.019 -29.463 1.00 93.25 197 GLU A CA 1
ATOM 1607 C C . GLU A 1 197 ? 13.866 -2.895 -30.339 1.00 93.25 197 GLU A C 1
ATOM 1609 O O . GLU A 1 197 ? 13.556 -1.812 -30.828 1.00 93.25 197 GLU A O 1
ATOM 1614 N N . ALA A 1 198 ? 13.067 -3.962 -30.449 1.00 94.19 198 ALA A N 1
ATOM 1615 C CA . ALA A 1 198 ? 11.828 -3.959 -31.230 1.00 94.19 198 ALA A CA 1
ATOM 1616 C C . ALA A 1 198 ? 10.795 -2.928 -30.734 1.00 94.19 198 ALA A C 1
ATOM 1618 O O . ALA A 1 198 ? 9.961 -2.460 -31.510 1.00 94.19 198 ALA A O 1
ATOM 1619 N N . SER A 1 199 ? 10.851 -2.557 -29.451 1.00 91.50 199 SER A N 1
ATOM 1620 C CA . SER A 1 199 ? 10.012 -1.508 -28.856 1.00 91.50 199 SER A CA 1
ATOM 1621 C C . SER A 1 199 ? 10.535 -0.085 -29.118 1.00 91.50 199 SER A C 1
ATOM 1623 O O . SER A 1 199 ? 9.895 0.883 -28.703 1.00 91.50 199 SER A O 1
ATOM 1625 N N . GLY A 1 200 ? 11.687 0.068 -29.783 1.00 91.50 200 GLY A N 1
ATOM 1626 C CA . GLY A 1 200 ? 12.320 1.358 -30.073 1.00 91.50 200 GLY A CA 1
ATOM 1627 C C . GLY A 1 200 ? 12.888 2.059 -28.835 1.00 91.50 200 GLY A C 1
ATOM 1628 O O . GLY A 1 200 ? 12.979 3.288 -28.810 1.00 91.50 200 GLY A O 1
ATOM 1629 N N . LEU A 1 201 ? 13.212 1.297 -27.783 1.00 89.69 201 LEU A N 1
ATOM 1630 C CA . LEU A 1 201 ? 13.734 1.827 -26.519 1.00 89.69 201 LEU A CA 1
ATOM 1631 C C . LEU A 1 201 ? 15.268 1.944 -26.502 1.00 89.69 201 LEU A C 1
ATOM 1633 O O . LEU A 1 201 ? 15.791 2.660 -25.654 1.00 89.69 201 LEU A O 1
ATOM 1637 N N . LEU A 1 202 ? 15.976 1.275 -27.426 1.00 83.38 202 LEU A N 1
ATOM 1638 C CA . LEU A 1 202 ? 17.439 1.374 -27.588 1.00 83.38 202 LEU A CA 1
ATOM 1639 C C . LEU A 1 202 ? 17.882 2.402 -28.644 1.00 83.38 202 LEU A C 1
ATOM 1641 O O . LEU A 1 202 ? 19.028 2.837 -28.613 1.00 83.38 202 LEU A O 1
ATOM 1645 N N . ASP A 1 203 ? 16.987 2.804 -29.551 1.00 65.62 203 ASP A N 1
ATOM 1646 C CA . ASP A 1 203 ? 17.292 3.686 -30.693 1.00 65.62 203 ASP A CA 1
ATOM 1647 C C . ASP A 1 203 ? 17.137 5.192 -30.381 1.00 65.62 203 ASP A C 1
ATOM 1649 O O . ASP A 1 203 ? 17.068 6.023 -31.292 1.00 65.62 203 ASP A O 1
ATOM 1653 N N . LYS A 1 204 ? 17.037 5.557 -29.098 1.00 51.09 204 LYS A N 1
ATOM 1654 C CA . LYS A 1 204 ? 16.916 6.940 -28.609 1.00 51.09 204 LYS A CA 1
ATOM 1655 C C . LYS A 1 204 ? 18.091 7.303 -27.717 1.00 51.09 204 LYS A C 1
ATOM 1657 O O . LYS A 1 204 ? 18.535 8.467 -27.826 1.00 51.09 204 LYS A O 1
#

Mean predicted aligned error: 5.21 Å

Organism: Ambrosiozyma monospora (NCBI:txid43982)

Secondary structure (DSSP, 8-state):
----SSGGGSHHIIIIIIHHHHHTT-HHHHHHHHHHHTGGGHHHH-HHHHHHHHHHHHHHHT--HHHHTT-HHHHHHHHHHHHHHHHHHHH---S-HHHHHHHHHHHHHHTT-HHHHHHH-SSHHHHHHHHHHHT---GGGHHHHHHHHHHHSPPPPTTT-HHHHHHHHHTT-HHHHHHHHHHH-HHHHHHHHHHHHHTTSS--

Nearest PDB structures (foldseek):
  3f3f-assembly1_D  TM=8.801E-01  e=2.876E-08  Saccharomyces cerevisiae
  3f3f-assembly1_H  TM=8.721E-01  e=4.018E-08  Saccharomyces cerevisiae
  3f3p-assembly1_D  TM=8.760E-01  e=5.351E-08  Saccharomyces cerevisiae
  3f3f-assembly1_C  TM=8.894E-01  e=6.478E-08  Saccharomyces cerevisiae
  3f3f-assembly1_G  TM=8.554E-01  e=3.164E-08  Saccharomyces cerevisiae